Protein AF-A0A4Q1VCR1-F1 (afdb_monomer_lite)

pLDDT: mean 75.67, std 18.63, range [40.03, 96.25]

Secondary structure (DSSP, 8-state):
--------------------PPPP----HHHHHHHHHHHHHHHHHHHHHHHHHHHHHHHHHHHHHHHHHHHHHHHHHHHHHHHHHHHHHHTTS-SS----------------PPPHHHHHHHHHHHH-SB-HHHHHHHHHHTTSS-TTT--HHHHHHHHHHHHHTTSEEE-TTS-EEE-HHHHTT-

Sequence (186 aa):
MGLHVWTHSDMYTLAMTVTVRKPLDFRDIRTDIRARIRSLEDTSQRQQAEFVKAQEKAAAEHRQIMEGFKSAIDSYKRMLDLEEAMASHNMLDTRDKGGPAQTEVKIPVPVALPPLADFFVSKLAQNGPLTKEELREAAQAVGYFGEAGGGGRATHATLENIKRSKRVVLGDDGKFHASEMEKALL

Radius of gyration: 46.72 Å; chains: 1; bounding box: 87×60×162 Å

Foldseek 3Di:
DDDDDDDPPPDPPPPPDPDPDDPPPDDPCVVVVVVVVVVVVVVVVVVVVVVVVVVVVVVVVVVVVVVVVVVVVVVVVVVVVVVVVVVVVVVVPPPDDDDDDDPDDDDPDVPPPPPLLVVLLVCCLVVPWDALVVSQVVCVVVPVDDPPPDCSVVSVVSVVVCVVVQQWDQDPVRTIHGHPVVNVVD

Structure (mmCIF, N/CA/C/O backbone):
data_AF-A0A4Q1VCR1-F1
#
_entry.id   AF-A0A4Q1VCR1-F1
#
loop_
_atom_site.group_PDB
_atom_site.id
_atom_site.type_symbol
_atom_site.label_atom_id
_atom_site.label_alt_id
_atom_site.label_comp_id
_atom_site.label_asym_id
_atom_site.label_entity_id
_atom_site.label_seq_id
_atom_site.pdbx_PDB_ins_code
_atom_site.Cartn_x
_atom_site.Cartn_y
_atom_site.Cartn_z
_atom_site.occupancy
_atom_site.B_iso_or_equiv
_atom_site.auth_seq_id
_atom_site.auth_comp_id
_atom_site.auth_asym_id
_atom_site.auth_atom_id
_atom_site.pdbx_PDB_model_num
ATOM 1 N N . MET A 1 1 ? -60.729 2.398 119.020 1.00 42.59 1 MET A N 1
ATOM 2 C CA . MET A 1 1 ? -59.739 1.410 118.539 1.00 42.59 1 MET A CA 1
ATOM 3 C C . MET A 1 1 ? -60.198 0.911 117.184 1.00 42.59 1 MET A C 1
ATOM 5 O O . MET A 1 1 ? -61.359 0.548 117.076 1.00 42.59 1 MET A O 1
ATOM 9 N N . GLY A 1 2 ? -59.322 0.940 116.180 1.00 40.66 2 GLY A N 1
ATOM 10 C CA . GLY A 1 2 ? -59.614 0.452 114.830 1.00 40.66 2 GLY A CA 1
ATOM 11 C C . GLY A 1 2 ? -58.982 1.333 113.759 1.00 40.66 2 GLY A C 1
ATOM 12 O O . GLY A 1 2 ? -59.679 2.109 113.117 1.00 40.66 2 GLY A O 1
ATOM 13 N N . LEU A 1 3 ? -57.656 1.244 113.611 1.00 42.59 3 LEU A N 1
ATOM 14 C CA . LEU A 1 3 ? -56.966 1.692 112.403 1.00 42.59 3 LEU A CA 1
ATOM 15 C C . LEU A 1 3 ? -57.426 0.813 111.236 1.00 42.59 3 LEU A C 1
ATOM 17 O O . LEU A 1 3 ? -57.335 -0.404 111.347 1.00 42.59 3 LEU A O 1
ATOM 21 N N . HIS A 1 4 ? -57.768 1.410 110.097 1.00 44.62 4 HIS A N 1
ATOM 22 C CA . HIS A 1 4 ? -57.477 0.780 108.814 1.00 44.62 4 HIS A CA 1
ATOM 23 C C . HIS A 1 4 ? -56.825 1.800 107.889 1.00 44.62 4 HIS A C 1
ATOM 25 O O . HIS A 1 4 ? -57.396 2.814 107.495 1.00 44.62 4 HIS A O 1
ATOM 31 N N . VAL A 1 5 ? -55.550 1.517 107.658 1.00 48.66 5 VAL A N 1
ATOM 32 C CA . VAL A 1 5 ? -54.605 2.243 106.829 1.00 48.66 5 VAL A CA 1
ATOM 33 C C . VAL A 1 5 ? -54.963 2.001 105.368 1.00 48.66 5 VAL A C 1
ATOM 35 O O . VAL A 1 5 ? -55.182 0.864 104.954 1.00 48.66 5 VAL A O 1
ATOM 38 N N . TRP A 1 6 ? -55.010 3.080 104.595 1.00 43.88 6 TRP A N 1
ATOM 39 C CA . TRP A 1 6 ? -55.076 3.031 103.143 1.00 43.88 6 TRP A CA 1
ATOM 40 C C . TRP A 1 6 ? -53.735 2.537 102.596 1.00 43.88 6 TRP A C 1
ATOM 42 O O . TRP A 1 6 ? -52.718 3.204 102.765 1.00 43.88 6 TRP A O 1
ATOM 52 N N . THR A 1 7 ? -53.734 1.407 101.895 1.00 51.22 7 THR A N 1
ATOM 53 C CA . THR A 1 7 ? -52.669 1.058 100.950 1.00 51.22 7 THR A CA 1
ATOM 54 C C . THR A 1 7 ? -53.308 0.755 99.599 1.00 51.22 7 THR A C 1
ATOM 56 O O . THR A 1 7 ? -53.717 -0.363 99.300 1.00 51.22 7 THR A O 1
ATOM 59 N N . HIS A 1 8 ? -53.430 1.795 98.771 1.00 43.75 8 HIS A N 1
ATOM 60 C CA . HIS A 1 8 ? -53.626 1.624 97.335 1.00 43.75 8 HIS A CA 1
ATOM 61 C C . HIS A 1 8 ? -52.380 0.924 96.778 1.00 43.75 8 HIS A C 1
ATOM 63 O O . HIS A 1 8 ? -51.321 1.534 96.644 1.00 43.75 8 HIS A O 1
ATOM 69 N N . SER A 1 9 ? -52.494 -0.375 96.504 1.00 44.50 9 SER A N 1
ATOM 70 C CA . SER A 1 9 ? -51.562 -1.072 95.618 1.00 44.50 9 SER A CA 1
ATOM 71 C C . SER A 1 9 ? -51.899 -0.679 94.185 1.00 44.50 9 SER A C 1
ATOM 73 O O . SER A 1 9 ? -52.654 -1.374 93.510 1.00 44.50 9 SER A O 1
ATOM 75 N N . ASP A 1 10 ? -51.355 0.449 93.731 1.00 44.22 10 ASP A N 1
ATOM 76 C CA . ASP A 1 10 ? -51.294 0.751 92.304 1.00 44.22 10 ASP A CA 1
ATOM 77 C C . ASP A 1 10 ? -50.291 -0.209 91.658 1.00 44.22 10 ASP A C 1
ATOM 79 O O . ASP A 1 10 ? -49.071 -0.021 91.682 1.00 44.22 10 ASP A O 1
ATOM 83 N N . MET A 1 11 ? -50.821 -1.300 91.107 1.00 41.28 11 MET A N 1
ATOM 84 C CA . MET A 1 11 ? -50.086 -2.159 90.193 1.00 41.28 11 MET A CA 1
ATOM 85 C C . MET A 1 11 ? -49.819 -1.380 88.904 1.00 41.28 11 MET A C 1
ATOM 87 O O . MET A 1 11 ? -50.699 -1.221 88.057 1.00 41.28 11 MET A O 1
ATOM 91 N N . TYR A 1 12 ? -48.582 -0.916 88.735 1.00 45.41 12 TYR A N 1
ATOM 92 C CA . TYR A 1 12 ? -48.083 -0.410 87.461 1.00 45.41 12 TYR A CA 1
ATOM 93 C C . TYR A 1 12 ? -48.244 -1.487 86.381 1.00 45.41 12 TYR A C 1
ATOM 95 O O . TYR A 1 12 ? -47.476 -2.446 86.310 1.00 45.41 12 TYR A O 1
ATOM 103 N N . THR A 1 13 ? -49.243 -1.322 85.517 1.00 48.47 13 THR A N 1
ATOM 104 C CA . THR A 1 13 ? -49.368 -2.118 84.296 1.00 48.47 13 THR A CA 1
ATOM 105 C C . THR A 1 13 ? -48.449 -1.481 83.260 1.00 48.47 13 THR A C 1
ATOM 107 O O . THR A 1 13 ? -48.814 -0.515 82.592 1.00 48.47 13 THR A O 1
ATOM 110 N N . LEU A 1 14 ? -47.208 -1.964 83.180 1.00 47.09 14 LEU A N 1
ATOM 111 C CA . LEU A 1 14 ? -46.241 -1.511 82.185 1.00 47.09 14 LEU A CA 1
ATOM 112 C C . LEU A 1 14 ? -46.704 -2.015 80.807 1.00 47.09 14 LEU A C 1
ATOM 114 O O . LEU A 1 14 ? -46.461 -3.163 80.437 1.00 47.09 14 LEU A O 1
ATOM 118 N N . ALA A 1 15 ? -47.422 -1.178 80.057 1.00 50.47 15 ALA A N 1
ATOM 119 C CA . ALA A 1 15 ? -47.781 -1.464 78.673 1.00 50.47 15 ALA A CA 1
ATOM 120 C C . ALA A 1 15 ? -46.496 -1.522 77.833 1.00 50.47 15 ALA A C 1
ATOM 122 O O . ALA A 1 15 ? -45.926 -0.503 77.445 1.00 50.47 15 ALA A O 1
ATOM 123 N N . MET A 1 16 ? -46.009 -2.737 77.599 1.00 45.47 16 MET A N 1
ATOM 124 C CA . MET A 1 16 ? -44.815 -3.015 76.814 1.00 45.47 16 MET A CA 1
ATOM 125 C C . MET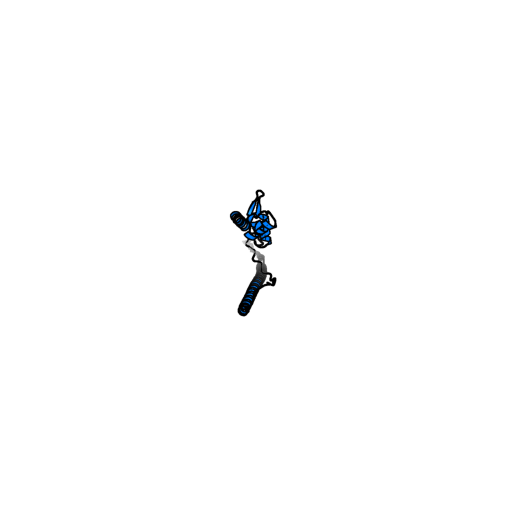 A 1 16 ? -45.148 -2.793 75.332 1.00 45.47 16 MET A C 1
ATOM 127 O O . MET A 1 16 ? -45.712 -3.656 74.661 1.00 45.47 16 MET A O 1
ATOM 131 N N . THR A 1 17 ? -44.864 -1.596 74.820 1.00 55.91 17 THR A N 1
ATOM 132 C CA . THR A 1 17 ? -45.061 -1.260 73.407 1.00 55.91 17 THR A CA 1
ATOM 133 C C . THR A 1 17 ? -43.975 -1.927 72.564 1.00 55.91 17 THR A C 1
ATOM 135 O O . THR A 1 17 ? -42.827 -1.491 72.503 1.00 55.91 17 THR A O 1
ATOM 138 N N . VAL A 1 18 ? -44.338 -3.022 71.893 1.00 53.72 18 VAL A N 1
ATOM 139 C CA . VAL A 1 18 ? -43.471 -3.677 70.908 1.00 53.72 18 VAL A CA 1
ATOM 140 C C . VAL A 1 18 ? -43.433 -2.806 69.657 1.00 53.72 18 VAL A C 1
ATOM 142 O O . VAL A 1 18 ? -44.362 -2.784 68.852 1.00 53.72 18 VAL A O 1
ATOM 145 N N . THR A 1 19 ? -42.348 -2.058 69.487 1.00 56.03 19 THR A N 1
ATOM 146 C CA . THR A 1 19 ? -42.066 -1.346 68.239 1.00 56.03 19 THR A CA 1
ATOM 147 C C . THR A 1 19 ? -41.585 -2.355 67.199 1.00 56.03 19 THR A C 1
ATOM 149 O O . THR A 1 19 ? -40.418 -2.742 67.168 1.00 56.03 19 THR A O 1
ATOM 152 N N . VAL A 1 20 ? -42.496 -2.793 66.328 1.00 59.84 20 VAL A N 1
ATOM 153 C CA . VAL A 1 20 ? -42.148 -3.580 65.140 1.00 59.84 20 VAL A CA 1
ATOM 154 C C . VAL A 1 20 ? -41.395 -2.660 64.178 1.00 59.84 20 VAL A C 1
ATOM 156 O O . VAL A 1 20 ? -41.983 -1.812 63.506 1.00 59.84 20 VAL A O 1
ATOM 159 N N . ARG A 1 21 ? -40.066 -2.785 64.141 1.00 58.06 21 ARG A N 1
ATOM 160 C CA . ARG A 1 21 ? -39.237 -2.090 63.151 1.00 58.06 21 ARG A CA 1
ATOM 161 C C . ARG A 1 21 ? -39.556 -2.668 61.772 1.00 58.06 21 ARG A C 1
ATOM 163 O O . ARG A 1 21 ? -39.460 -3.878 61.582 1.00 58.06 21 ARG A O 1
ATOM 170 N N . LYS A 1 22 ? -39.934 -1.810 60.816 1.00 61.12 22 LYS A N 1
ATOM 171 C CA . LYS A 1 22 ? -40.059 -2.205 59.404 1.00 61.12 22 LYS A CA 1
ATOM 172 C C . LYS A 1 22 ? -38.739 -2.854 58.956 1.00 61.12 22 LYS A C 1
ATOM 174 O O . LYS A 1 22 ? -37.684 -2.295 59.271 1.00 61.12 22 LYS A O 1
ATOM 179 N N . PRO A 1 23 ? -38.767 -3.998 58.250 1.00 62.59 23 PRO A N 1
ATOM 180 C CA . PRO A 1 23 ? -37.551 -4.554 57.676 1.00 62.59 23 PRO A CA 1
ATOM 181 C C . PRO A 1 23 ? -36.947 -3.530 56.708 1.00 62.59 23 PRO A C 1
ATOM 183 O O . PRO A 1 23 ? -37.676 -2.874 55.963 1.00 62.59 23 PRO A O 1
ATOM 186 N N . LEU A 1 24 ? -35.623 -3.356 56.761 1.00 59.78 24 LEU A N 1
ATOM 187 C CA . LEU A 1 24 ? -34.906 -2.546 55.781 1.00 59.78 24 LEU A CA 1
ATOM 188 C C . LEU A 1 24 ? -35.142 -3.146 54.393 1.00 59.78 24 LEU A C 1
ATOM 190 O O . LEU A 1 24 ? -34.806 -4.306 54.152 1.00 59.78 24 LEU A O 1
ATOM 194 N N . ASP A 1 25 ? -35.708 -2.343 53.499 1.00 63.28 25 ASP A N 1
ATOM 195 C CA . ASP A 1 25 ? -35.902 -2.690 52.097 1.00 63.28 25 ASP A CA 1
ATOM 196 C C . ASP A 1 25 ? -34.540 -2.590 51.391 1.00 63.28 25 ASP A C 1
ATOM 198 O O . ASP A 1 25 ? -34.155 -1.563 50.828 1.00 63.28 25 ASP A O 1
ATOM 202 N N . PHE A 1 26 ? -33.721 -3.632 51.542 1.00 63.88 26 PHE A N 1
ATOM 203 C CA . PHE A 1 26 ? -32.463 -3.738 50.820 1.00 63.88 26 PHE A CA 1
ATOM 204 C C . PHE A 1 26 ? -32.793 -3.965 49.346 1.00 63.88 26 PHE A C 1
ATOM 206 O O . PHE A 1 26 ? -33.254 -5.039 48.964 1.00 63.88 26 PHE A O 1
ATOM 213 N N . ARG A 1 27 ? -32.549 -2.944 48.519 1.00 72.00 27 ARG A N 1
ATOM 214 C CA . ARG A 1 27 ? -32.648 -3.015 47.055 1.00 72.00 27 ARG A CA 1
ATOM 215 C C . ARG A 1 27 ? -31.989 -4.315 46.573 1.00 72.00 27 ARG A C 1
ATOM 217 O O . ARG A 1 27 ? -30.820 -4.544 46.878 1.00 72.00 27 ARG A O 1
ATOM 224 N N . ASP A 1 28 ? -32.728 -5.173 45.865 1.00 78.06 28 ASP A N 1
ATOM 225 C CA . ASP A 1 28 ? -32.235 -6.498 45.464 1.00 78.06 28 ASP A CA 1
ATOM 226 C C . ASP A 1 28 ? -31.125 -6.386 44.404 1.00 78.06 28 ASP A C 1
ATOM 228 O O . ASP A 1 28 ? -31.359 -6.448 43.194 1.00 78.06 28 ASP A O 1
ATOM 232 N N . ILE A 1 29 ? -29.887 -6.230 44.875 1.00 86.31 29 ILE A N 1
ATOM 233 C CA . ILE A 1 29 ? -28.685 -6.102 44.045 1.00 86.31 29 ILE A CA 1
ATOM 234 C C . ILE A 1 29 ? -28.435 -7.335 43.173 1.00 86.31 29 ILE A C 1
ATOM 236 O O . ILE A 1 29 ? -27.691 -7.247 42.203 1.00 86.31 29 ILE A O 1
ATOM 240 N N . ARG A 1 30 ? -29.062 -8.487 43.461 1.00 87.38 30 ARG A N 1
ATOM 241 C CA . ARG A 1 30 ? -28.911 -9.687 42.623 1.00 87.38 30 ARG A CA 1
ATOM 242 C C . ARG A 1 30 ? -29.481 -9.459 41.230 1.00 87.38 30 ARG A C 1
ATOM 244 O O . ARG A 1 30 ? -28.952 -9.999 40.263 1.00 87.38 30 ARG A O 1
ATOM 251 N N . THR A 1 31 ? -30.542 -8.663 41.124 1.00 88.62 31 THR A N 1
ATOM 252 C CA . THR A 1 31 ? -31.142 -8.302 39.835 1.00 88.62 31 THR A CA 1
ATOM 253 C C . THR A 1 31 ? -30.200 -7.409 39.032 1.00 88.62 31 THR A C 1
ATOM 255 O O . THR A 1 31 ? -29.982 -7.666 37.850 1.00 88.62 31 THR A O 1
ATOM 258 N N . ASP A 1 32 ? -29.574 -6.431 39.689 1.00 88.56 32 ASP A N 1
ATOM 259 C CA . ASP A 1 32 ? -28.593 -5.534 39.070 1.00 88.56 32 ASP A CA 1
ATOM 260 C C . ASP A 1 32 ? -27.323 -6.286 38.633 1.00 88.56 32 ASP A C 1
ATOM 262 O O . ASP A 1 32 ? -26.885 -6.181 37.489 1.00 88.56 32 ASP A O 1
ATOM 266 N N . ILE A 1 33 ? -26.798 -7.165 39.491 1.00 92.75 33 ILE A N 1
ATOM 267 C CA . ILE A 1 33 ? -25.646 -8.022 39.176 1.00 92.75 33 ILE A CA 1
ATOM 268 C C . ILE A 1 33 ? -25.955 -8.937 37.984 1.00 92.75 33 ILE A C 1
ATOM 270 O O . ILE A 1 33 ? -25.143 -9.039 37.067 1.00 92.75 33 ILE A O 1
ATOM 274 N N . ARG A 1 34 ? -27.135 -9.570 37.939 1.00 94.62 34 ARG A N 1
ATOM 275 C CA . ARG A 1 34 ? -27.548 -10.401 36.792 1.00 94.62 34 ARG A CA 1
ATOM 276 C C . ARG A 1 34 ? -27.669 -9.589 35.505 1.00 94.62 34 ARG A C 1
ATOM 278 O O . ARG A 1 34 ? -27.258 -10.070 34.453 1.00 94.62 34 ARG A O 1
ATOM 285 N N . ALA A 1 35 ? -28.213 -8.374 35.574 1.00 91.31 35 ALA A N 1
ATOM 286 C CA . ALA A 1 35 ? -28.292 -7.483 34.421 1.00 91.31 35 ALA A CA 1
ATOM 287 C C . ALA A 1 35 ? -26.893 -7.084 33.927 1.00 91.31 35 ALA A C 1
ATOM 289 O O . ALA A 1 35 ? -26.635 -7.090 32.722 1.00 91.31 35 ALA A O 1
ATOM 290 N N . ARG A 1 36 ? -25.962 -6.815 34.851 1.00 94.38 36 ARG A N 1
ATOM 291 C CA . ARG A 1 36 ? -24.578 -6.485 34.509 1.00 94.38 36 ARG A CA 1
ATOM 292 C C . ARG A 1 36 ? -23.827 -7.666 33.901 1.00 94.38 36 ARG A C 1
ATOM 294 O O . ARG A 1 36 ? -23.115 -7.458 32.925 1.00 94.38 36 ARG A O 1
ATOM 301 N N . ILE A 1 37 ? -24.014 -8.878 34.428 1.00 95.00 37 ILE A N 1
ATOM 302 C CA . ILE A 1 37 ? -23.442 -10.110 33.860 1.00 95.00 37 ILE A CA 1
ATOM 303 C C . ILE A 1 37 ? -23.907 -10.279 32.413 1.00 95.00 37 ILE A C 1
ATOM 305 O O . ILE A 1 37 ? -23.063 -10.367 31.532 1.00 95.00 37 ILE A O 1
ATOM 309 N N . ARG A 1 38 ? -25.218 -10.191 32.149 1.00 95.25 38 ARG A N 1
ATOM 310 C CA . ARG A 1 38 ? -25.755 -10.280 30.779 1.00 95.25 38 ARG A CA 1
ATOM 311 C C . ARG A 1 38 ? -25.169 -9.220 29.852 1.00 95.25 38 ARG A C 1
ATOM 313 O O . ARG A 1 38 ? -24.745 -9.528 28.750 1.00 95.25 38 ARG A O 1
ATOM 320 N N . SER A 1 39 ? -25.079 -7.973 30.315 1.00 95.81 39 SER A N 1
ATOM 321 C CA . SER A 1 39 ? -24.475 -6.897 29.522 1.00 95.81 39 SER A CA 1
ATOM 322 C C . SER A 1 39 ? -23.000 -7.161 29.195 1.00 95.81 39 SER A C 1
ATOM 324 O O . SER A 1 39 ? -22.546 -6.787 28.112 1.00 95.81 39 SER A O 1
ATOM 326 N N . LEU A 1 40 ? -22.241 -7.761 30.115 1.00 95.75 40 LEU A N 1
ATOM 327 C CA . LEU A 1 40 ? -20.840 -8.116 29.889 1.00 95.75 40 LEU A CA 1
ATOM 328 C C . LEU A 1 40 ? -20.708 -9.326 28.961 1.00 95.75 40 LEU A C 1
ATOM 330 O O . LEU A 1 40 ? -19.861 -9.297 28.073 1.00 95.75 40 LEU A O 1
ATOM 334 N N . GLU A 1 41 ? -21.559 -10.339 29.118 1.00 96.25 41 GLU A N 1
ATOM 335 C CA . GLU A 1 41 ? -21.640 -11.495 28.219 1.00 96.25 41 GLU A CA 1
ATOM 336 C C . GLU A 1 41 ? -21.969 -11.055 26.787 1.00 96.25 41 GLU A C 1
ATOM 338 O O . GLU A 1 41 ? -21.247 -11.417 25.861 1.00 96.25 41 GLU A O 1
ATOM 343 N N . ASP A 1 42 ? -22.967 -10.187 26.607 1.00 96.00 42 ASP A N 1
ATOM 344 C CA . ASP A 1 42 ? -23.332 -9.629 25.300 1.00 96.00 42 ASP A CA 1
ATOM 345 C C . ASP A 1 42 ? -22.173 -8.839 24.680 1.00 96.00 42 ASP A C 1
ATOM 347 O O . ASP A 1 42 ? -21.903 -8.937 23.481 1.00 96.00 42 ASP A O 1
ATOM 351 N N . THR A 1 43 ? -21.462 -8.049 25.489 1.00 95.19 43 THR A N 1
ATOM 352 C CA . THR A 1 43 ? -20.310 -7.270 25.010 1.00 95.19 43 THR A CA 1
ATOM 353 C C . THR A 1 43 ? -19.157 -8.190 24.617 1.00 95.19 43 THR A C 1
ATOM 355 O O . THR A 1 43 ? -18.558 -8.001 23.560 1.00 95.19 43 THR A O 1
ATOM 358 N N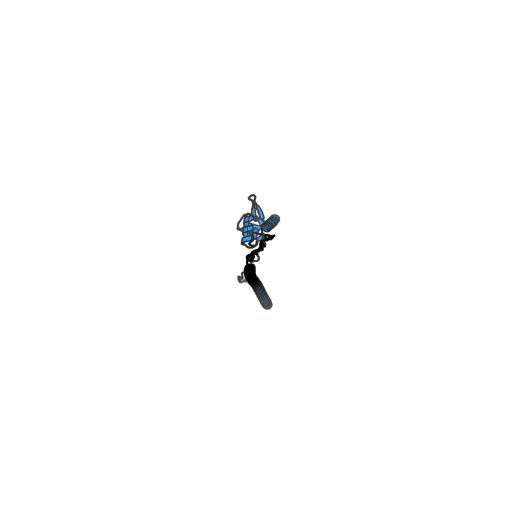 . SER A 1 44 ? -18.883 -9.216 25.423 1.00 94.81 44 SER A N 1
ATOM 359 C CA . SER A 1 44 ? -17.863 -10.224 25.138 1.00 94.81 44 SER A CA 1
ATOM 360 C C . SER A 1 44 ? -18.179 -10.981 23.850 1.00 94.81 44 SER A C 1
ATOM 362 O O . SER A 1 44 ? -17.305 -11.122 2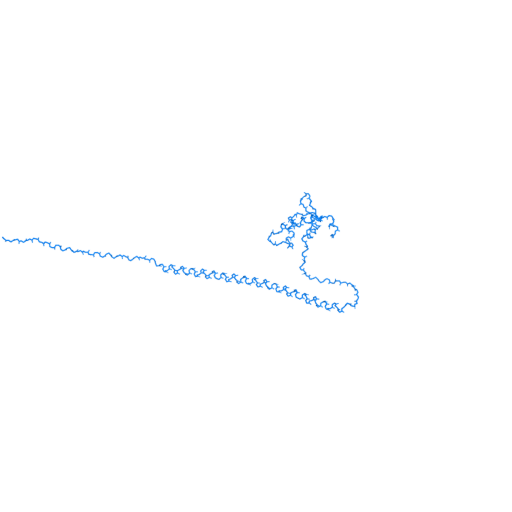2.998 1.00 94.81 44 SER A O 1
ATOM 364 N N . GLN A 1 45 ? -19.435 -11.385 23.646 1.00 95.50 45 GLN A N 1
ATOM 365 C CA . GLN A 1 45 ? -19.862 -12.054 22.417 1.00 95.50 45 GLN A CA 1
ATOM 366 C C . GLN A 1 45 ? -19.728 -11.153 21.188 1.00 95.50 45 GLN A C 1
ATOM 368 O O . GLN A 1 45 ? -19.250 -11.611 20.150 1.00 95.50 45 GLN A O 1
ATOM 373 N 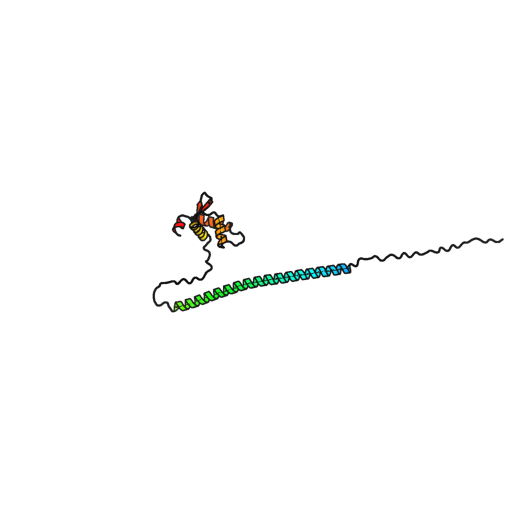N . ARG A 1 46 ? -20.096 -9.869 21.291 1.00 95.12 46 ARG A N 1
ATOM 374 C CA . ARG A 1 46 ? -19.915 -8.905 20.191 1.00 95.12 46 ARG A CA 1
ATOM 375 C C . ARG A 1 46 ? -18.446 -8.738 19.827 1.00 95.12 46 ARG A C 1
ATOM 377 O O . ARG A 1 46 ? -18.105 -8.852 18.655 1.00 95.12 46 ARG A O 1
ATOM 384 N N . GLN A 1 47 ? -17.583 -8.541 20.820 1.00 94.88 47 GLN A N 1
ATOM 385 C CA . GLN A 1 47 ? -16.143 -8.413 20.593 1.00 94.88 47 GLN A CA 1
ATOM 386 C C . GLN A 1 47 ? -15.544 -9.690 20.000 1.00 94.88 47 GLN A C 1
ATOM 388 O O . GLN A 1 47 ? -14.726 -9.618 19.086 1.00 94.88 47 GLN A O 1
ATOM 393 N N . GLN A 1 48 ? -15.988 -10.863 20.457 1.00 93.38 48 GLN A N 1
ATOM 394 C CA . GLN A 1 48 ? -15.547 -12.135 19.895 1.00 93.38 48 GLN A CA 1
ATOM 395 C C . GLN A 1 48 ? -15.984 -12.286 18.431 1.00 93.38 48 GLN A C 1
ATOM 397 O O . GLN A 1 48 ? -15.190 -12.711 17.595 1.00 93.38 48 GLN A O 1
ATOM 402 N N . ALA A 1 49 ? -17.219 -11.905 18.096 1.00 94.50 49 ALA A N 1
ATOM 403 C CA . ALA A 1 49 ? -17.710 -11.930 16.720 1.00 94.50 49 ALA A CA 1
ATOM 404 C C . ALA A 1 49 ? -16.943 -10.949 15.815 1.00 94.50 49 ALA A C 1
ATOM 406 O O . ALA A 1 49 ? -16.606 -11.286 14.680 1.00 94.50 49 ALA A O 1
ATOM 407 N N . GLU A 1 50 ? -16.620 -9.754 16.315 1.00 94.38 50 GLU A N 1
ATOM 408 C CA . GLU A 1 50 ? -15.785 -8.782 15.604 1.00 94.38 50 GLU A CA 1
ATOM 409 C C . GLU A 1 50 ? -14.365 -9.306 15.377 1.00 94.38 50 GLU A C 1
ATOM 411 O O . GLU A 1 50 ? -13.843 -9.186 14.267 1.00 94.38 50 GLU A O 1
ATOM 416 N N . PHE A 1 51 ? -13.765 -9.941 16.388 1.00 95.19 51 PHE A N 1
ATOM 417 C CA . PHE A 1 51 ? -12.443 -10.552 16.282 1.00 95.19 51 PHE A CA 1
ATOM 418 C C . PHE A 1 51 ? -12.414 -11.665 15.233 1.00 95.19 51 PHE A C 1
ATOM 420 O O . PHE A 1 51 ? -11.543 -11.661 14.365 1.00 95.19 51 PHE A O 1
ATOM 427 N N . VAL A 1 52 ? -13.388 -12.581 15.260 1.00 95.94 52 VAL A N 1
ATOM 428 C CA . VAL A 1 52 ? -13.494 -13.661 14.264 1.00 95.94 52 VAL A CA 1
ATOM 429 C C . VAL A 1 52 ? -13.656 -13.078 12.861 1.00 95.94 52 VAL A C 1
ATOM 431 O O . VAL A 1 52 ? -12.940 -13.468 11.943 1.00 95.94 52 VAL A O 1
ATOM 434 N N . LYS A 1 53 ? -14.516 -12.069 12.694 1.00 94.75 53 LYS A N 1
ATOM 435 C CA . LYS A 1 53 ? -14.705 -11.400 11.402 1.00 94.75 53 LYS A CA 1
ATOM 436 C C . LYS A 1 53 ? -13.429 -10.710 10.907 1.00 94.75 53 LYS A C 1
ATOM 438 O O . LYS A 1 53 ? -13.141 -10.734 9.711 1.00 94.75 53 LYS A O 1
ATOM 443 N N . ALA A 1 54 ? -12.665 -10.081 11.798 1.00 92.38 54 ALA A N 1
ATOM 444 C CA . ALA A 1 54 ? -11.379 -9.476 11.458 1.00 92.38 54 ALA A CA 1
ATOM 445 C C . ALA A 1 54 ? -10.335 -10.540 11.083 1.00 92.38 54 ALA A C 1
ATOM 447 O O . ALA A 1 54 ? -9.617 -10.374 10.099 1.00 92.38 54 ALA A O 1
ATOM 448 N N . GLN A 1 55 ? -10.299 -11.656 11.814 1.00 95.19 55 GLN A N 1
ATOM 449 C CA . GLN A 1 55 ? -9.424 -12.789 11.530 1.00 95.19 55 GLN A CA 1
ATOM 450 C C . GLN A 1 55 ? -9.729 -13.407 10.161 1.00 95.19 55 GLN A C 1
ATOM 452 O O . GLN A 1 55 ? -8.809 -13.668 9.390 1.00 95.19 55 GLN A O 1
ATOM 457 N N . GLU A 1 56 ? -11.004 -13.604 9.827 1.00 93.81 56 GLU A N 1
ATOM 458 C CA . GLU A 1 56 ? -11.420 -14.125 8.523 1.00 93.81 56 GLU A CA 1
ATOM 459 C C . GLU A 1 56 ? -11.019 -13.196 7.376 1.00 93.81 56 GLU A C 1
ATOM 461 O O . GLU A 1 56 ? -10.519 -13.674 6.355 1.00 93.81 56 GLU A O 1
ATOM 466 N N . LYS A 1 57 ? -11.184 -11.878 7.549 1.00 93.44 57 LYS A N 1
ATOM 467 C CA . LYS A 1 57 ? -10.743 -10.882 6.562 1.00 93.44 57 LYS A CA 1
ATOM 468 C C . LYS A 1 57 ? -9.233 -10.912 6.361 1.00 93.44 57 LYS A C 1
ATOM 470 O O . LYS A 1 57 ? -8.785 -11.063 5.229 1.00 93.44 57 LYS A O 1
ATOM 475 N N . ALA A 1 58 ? -8.460 -10.862 7.444 1.00 91.38 58 ALA A N 1
ATOM 476 C CA . ALA A 1 58 ? -7.003 -10.932 7.375 1.00 91.38 58 ALA A CA 1
ATOM 477 C C . ALA A 1 58 ? -6.529 -12.248 6.731 1.00 91.38 58 ALA A C 1
ATOM 479 O O . ALA A 1 58 ? -5.612 -12.258 5.911 1.00 91.38 58 ALA A O 1
ATOM 480 N N . ALA A 1 59 ? -7.187 -13.370 7.043 1.00 93.56 59 ALA A N 1
ATOM 481 C CA . ALA A 1 59 ? -6.899 -14.655 6.416 1.00 93.56 59 ALA A CA 1
ATOM 482 C C . ALA A 1 59 ? -7.253 -14.669 4.919 1.00 93.56 59 ALA A C 1
ATOM 484 O O . ALA A 1 59 ? -6.538 -15.289 4.131 1.00 93.56 59 ALA A O 1
ATOM 485 N N . ALA A 1 60 ? -8.338 -14.006 4.508 1.00 93.56 60 ALA A N 1
ATOM 486 C CA . ALA A 1 60 ? -8.722 -13.885 3.105 1.00 93.56 60 ALA A CA 1
ATOM 487 C C . ALA A 1 60 ? -7.724 -13.031 2.309 1.00 93.56 60 ALA A C 1
ATOM 489 O O . ALA A 1 60 ? -7.268 -13.474 1.256 1.00 93.56 60 ALA A O 1
ATOM 490 N N . GLU A 1 61 ? -7.323 -11.876 2.840 1.00 92.31 61 GLU A N 1
ATOM 491 C CA . GLU A 1 61 ? -6.301 -11.008 2.240 1.00 92.31 61 GLU A CA 1
ATOM 492 C C . GLU A 1 61 ? -4.966 -11.746 2.098 1.00 92.31 61 GLU A C 1
ATOM 494 O O . GLU A 1 61 ? -4.372 -11.782 1.020 1.00 92.31 61 GLU A O 1
ATOM 499 N N . HIS A 1 62 ? -4.528 -12.431 3.158 1.00 93.75 62 HIS A N 1
ATOM 500 C CA . HIS A 1 62 ? -3.314 -13.240 3.118 1.00 93.75 62 HIS A CA 1
ATOM 501 C C . HIS A 1 62 ? -3.394 -14.351 2.059 1.00 93.75 62 HIS A C 1
ATOM 503 O O . HIS A 1 62 ? -2.431 -14.576 1.324 1.00 93.75 62 HIS A O 1
ATOM 509 N N . ARG A 1 63 ? -4.537 -15.044 1.945 1.00 93.50 63 ARG A N 1
ATOM 510 C CA . ARG A 1 63 ? -4.747 -16.053 0.892 1.00 93.50 63 ARG A CA 1
ATOM 511 C C . ARG A 1 63 ? -4.643 -15.443 -0.502 1.00 93.50 63 ARG A C 1
ATOM 513 O O . ARG A 1 63 ? -3.959 -16.026 -1.334 1.00 93.50 63 ARG A O 1
ATOM 520 N N . GLN A 1 64 ? -5.253 -14.283 -0.733 1.00 93.62 64 GLN A N 1
ATOM 521 C CA . GLN A 1 64 ? -5.210 -13.599 -2.025 1.00 93.62 64 GLN A CA 1
ATOM 522 C C . GLN A 1 64 ? -3.779 -13.202 -2.414 1.00 93.62 64 GLN A C 1
ATOM 524 O O . GLN A 1 64 ? -3.357 -13.428 -3.546 1.00 93.62 64 GLN A O 1
ATOM 529 N N . ILE A 1 65 ? -3.002 -12.672 -1.466 1.00 92.50 65 ILE A N 1
ATOM 530 C CA . ILE A 1 65 ? -1.589 -12.330 -1.684 1.00 92.50 65 ILE A CA 1
ATOM 531 C C . ILE A 1 65 ? -0.778 -13.586 -2.028 1.00 92.50 65 ILE A C 1
ATOM 533 O O . ILE A 1 65 ? -0.020 -13.600 -2.998 1.00 92.50 65 ILE A O 1
ATOM 537 N N . MET A 1 66 ? -0.962 -14.665 -1.262 1.00 93.12 66 MET A N 1
ATOM 538 C CA . MET A 1 66 ? -0.267 -15.932 -1.499 1.00 93.12 66 MET A CA 1
ATOM 539 C C . MET A 1 66 ? -0.646 -16.569 -2.835 1.00 93.12 66 MET A C 1
ATOM 541 O O . MET A 1 66 ? 0.202 -17.173 -3.486 1.00 93.12 66 MET A O 1
ATOM 545 N N . GLU A 1 67 ? -1.898 -16.442 -3.261 1.00 94.38 67 GLU A N 1
ATOM 546 C CA . GLU A 1 67 ? -2.347 -16.885 -4.578 1.00 94.38 67 GLU A CA 1
ATOM 547 C C . GLU A 1 67 ? -1.704 -16.062 -5.700 1.00 94.38 67 GLU A C 1
ATOM 549 O O . GLU A 1 67 ? -1.201 -16.638 -6.664 1.00 94.38 67 GLU A O 1
ATOM 554 N N . GLY A 1 68 ? -1.602 -14.740 -5.528 1.00 93.69 68 GLY A N 1
ATOM 555 C CA . GLY A 1 68 ? -0.858 -13.866 -6.434 1.00 93.69 68 GLY A CA 1
ATOM 556 C C . GLY A 1 68 ? 0.596 -14.313 -6.600 1.00 93.69 68 GLY A C 1
ATOM 557 O O . GLY A 1 68 ? 1.044 -14.540 -7.727 1.00 93.69 68 GLY A O 1
ATOM 558 N N . PHE A 1 69 ? 1.304 -14.533 -5.486 1.00 94.81 69 PHE A N 1
ATOM 559 C CA . PHE A 1 69 ? 2.679 -15.041 -5.507 1.00 94.81 69 PHE A CA 1
ATOM 560 C C . PHE A 1 69 ? 2.794 -16.422 -6.152 1.00 94.81 69 PHE A C 1
ATOM 562 O O . PHE A 1 69 ? 3.710 -16.640 -6.941 1.00 94.81 69 PHE A O 1
ATOM 569 N N . LYS A 1 70 ? 1.868 -17.347 -5.872 1.00 95.31 70 LYS A N 1
ATOM 570 C CA . LYS A 1 70 ? 1.847 -18.662 -6.528 1.00 95.31 70 LYS A CA 1
ATOM 571 C C . LYS A 1 70 ? 1.675 -18.536 -8.038 1.00 95.31 70 LYS A C 1
ATOM 573 O O . LYS A 1 70 ? 2.440 -19.150 -8.772 1.00 95.31 70 LYS A O 1
ATOM 578 N N . SER A 1 71 ? 0.746 -17.699 -8.502 1.00 95.38 71 SER A N 1
ATOM 579 C CA . SER A 1 71 ? 0.536 -17.496 -9.940 1.00 95.38 71 SER A CA 1
ATOM 580 C C . SER A 1 71 ? 1.769 -16.897 -10.625 1.00 95.38 71 SER A C 1
ATOM 582 O O . SER A 1 71 ? 2.107 -17.300 -11.736 1.00 95.38 71 SER A O 1
ATOM 584 N N . ALA A 1 72 ? 2.476 -15.988 -9.943 1.00 92.75 72 ALA A N 1
ATOM 585 C CA . ALA A 1 72 ? 3.719 -15.410 -10.437 1.00 92.75 72 ALA A CA 1
ATOM 586 C C . ALA A 1 72 ? 4.831 -16.465 -10.502 1.00 92.75 72 ALA A C 1
ATOM 588 O O . ALA A 1 72 ? 5.529 -16.569 -11.502 1.00 92.75 72 ALA A O 1
ATOM 589 N N . ILE A 1 73 ? 4.975 -17.299 -9.470 1.00 95.81 73 ILE A N 1
ATOM 590 C CA . ILE A 1 73 ? 5.921 -18.423 -9.496 1.00 95.81 73 ILE A CA 1
ATOM 591 C C . ILE A 1 73 ? 5.609 -19.358 -10.669 1.00 95.81 73 ILE A C 1
ATOM 593 O O . ILE A 1 73 ? 6.520 -19.756 -11.391 1.00 95.81 73 ILE A O 1
ATOM 597 N N . ASP A 1 74 ? 4.339 -19.692 -10.883 1.00 95.81 74 ASP A N 1
ATOM 598 C CA . ASP A 1 74 ? 3.937 -20.584 -11.968 1.00 95.81 74 ASP A CA 1
ATOM 599 C C . ASP A 1 74 ? 4.156 -19.955 -13.350 1.00 95.81 74 ASP A C 1
ATOM 601 O O . ASP A 1 74 ? 4.528 -20.663 -14.286 1.00 95.81 74 ASP A O 1
ATOM 605 N N . SER A 1 75 ? 3.986 -18.638 -13.502 1.00 93.94 75 SER A N 1
ATOM 606 C CA . SER A 1 75 ? 4.311 -17.957 -14.759 1.00 93.94 75 SER A CA 1
ATOM 607 C C . SER A 1 75 ? 5.816 -17.958 -15.033 1.00 93.94 75 SER A C 1
ATOM 609 O O . SER A 1 75 ? 6.217 -18.278 -16.151 1.00 93.94 75 SER A O 1
ATOM 611 N N . TYR A 1 76 ? 6.651 -17.694 -14.022 1.00 94.94 76 TYR A N 1
ATOM 612 C CA . TYR A 1 76 ? 8.109 -17.777 -14.156 1.00 94.94 76 TYR A CA 1
ATOM 613 C C . TYR A 1 76 ? 8.577 -19.193 -14.489 1.00 94.94 76 TYR A C 1
ATOM 615 O O . TYR A 1 76 ? 9.425 -19.352 -15.361 1.00 94.94 76 TYR A O 1
ATOM 623 N N . LYS A 1 77 ? 7.991 -20.224 -13.867 1.00 93.56 77 LYS A N 1
ATOM 624 C CA . LYS A 1 77 ? 8.281 -21.623 -14.213 1.00 93.56 77 LYS A CA 1
ATOM 625 C C . LYS A 1 77 ? 7.966 -21.924 -15.674 1.00 93.56 77 LYS A C 1
ATOM 627 O O . LYS A 1 77 ? 8.821 -22.447 -16.368 1.00 93.56 77 LYS A O 1
ATOM 632 N N . ARG A 1 78 ? 6.794 -21.512 -16.169 1.00 93.12 78 ARG A N 1
ATOM 633 C CA . ARG A 1 78 ? 6.433 -21.700 -17.585 1.00 93.12 78 ARG A CA 1
ATOM 634 C C . ARG A 1 78 ? 7.382 -20.974 -18.534 1.00 93.12 78 ARG A C 1
ATOM 636 O O . ARG A 1 78 ? 7.682 -21.504 -19.595 1.00 93.12 78 ARG A O 1
ATOM 643 N N . MET A 1 79 ? 7.829 -19.766 -18.187 1.00 90.50 79 MET A N 1
ATOM 644 C CA . MET A 1 79 ? 8.817 -19.051 -19.002 1.00 90.50 79 MET A CA 1
ATOM 645 C C . MET A 1 79 ? 10.151 -19.796 -19.033 1.00 90.50 79 MET A C 1
ATOM 647 O O . MET A 1 79 ? 10.729 -19.932 -20.104 1.00 90.50 79 MET A O 1
ATOM 651 N N . LEU A 1 80 ? 10.588 -20.338 -17.896 1.00 93.12 80 LEU A N 1
ATOM 652 C CA . LEU A 1 80 ? 11.800 -21.147 -17.818 1.00 93.12 80 LEU A CA 1
ATOM 653 C C . LEU A 1 80 ? 11.672 -22.445 -18.633 1.00 93.12 80 LEU A C 1
ATOM 655 O O . LEU A 1 80 ? 12.571 -22.756 -19.407 1.00 93.12 80 LEU A O 1
ATOM 659 N N . ASP A 1 81 ? 10.531 -23.136 -18.551 1.00 92.81 81 ASP A N 1
ATOM 660 C CA . ASP A 1 81 ? 10.249 -24.331 -19.360 1.00 92.81 81 ASP A CA 1
ATOM 661 C C . ASP A 1 81 ? 10.273 -24.010 -20.869 1.00 92.81 81 ASP A C 1
ATOM 663 O O . ASP A 1 81 ? 10.778 -24.790 -21.677 1.00 92.81 81 ASP A O 1
ATOM 667 N N . LEU A 1 82 ? 9.740 -22.846 -21.268 1.00 88.25 82 LEU A N 1
ATOM 668 C CA . LEU A 1 82 ? 9.772 -22.378 -22.657 1.00 88.25 82 LEU A CA 1
ATOM 669 C C . LEU A 1 82 ? 11.189 -22.026 -23.113 1.00 88.25 82 LEU A C 1
ATOM 671 O O . LEU A 1 82 ? 11.557 -22.361 -24.236 1.00 88.25 82 LEU A O 1
ATOM 675 N N . GLU A 1 83 ? 11.988 -21.366 -22.276 1.00 84.81 83 GLU A N 1
ATOM 676 C CA . GLU A 1 83 ? 13.392 -21.084 -22.580 1.00 84.81 83 GLU A CA 1
ATOM 677 C C . GLU A 1 83 ? 14.207 -22.371 -22.716 1.00 84.81 83 GLU A C 1
ATOM 679 O O . GLU A 1 83 ? 14.982 -22.497 -23.660 1.00 84.81 83 GLU A O 1
ATOM 684 N N . GLU A 1 84 ? 13.998 -23.356 -21.842 1.00 84.88 84 GLU A N 1
ATOM 685 C CA . GLU A 1 84 ? 14.662 -24.660 -21.919 1.00 84.88 84 GLU A CA 1
ATOM 686 C C . GLU A 1 84 ? 14.239 -25.441 -23.179 1.00 84.88 84 GLU A C 1
ATOM 688 O O . GLU A 1 84 ? 15.076 -26.011 -23.891 1.00 84.88 84 GLU A O 1
ATOM 693 N N . ALA A 1 85 ? 12.952 -25.395 -23.535 1.00 81.19 85 ALA A N 1
ATOM 694 C CA . ALA A 1 85 ? 12.446 -25.955 -24.786 1.00 81.19 85 ALA A CA 1
ATOM 695 C C . ALA A 1 85 ? 13.021 -25.238 -26.024 1.00 81.19 85 ALA A C 1
ATOM 697 O O . ALA A 1 85 ? 13.404 -25.885 -26.996 1.00 81.19 85 ALA A O 1
ATOM 698 N N . MET A 1 86 ? 13.143 -23.908 -25.999 1.00 75.44 86 MET A N 1
ATOM 699 C CA . MET A 1 86 ? 13.745 -23.142 -27.096 1.00 75.44 86 MET A CA 1
ATOM 700 C C . MET A 1 86 ? 15.257 -23.347 -27.189 1.00 75.44 86 MET A C 1
ATOM 702 O O . MET A 1 86 ? 15.789 -23.412 -28.292 1.00 75.44 86 MET A O 1
ATOM 706 N N . ALA A 1 87 ? 15.960 -23.477 -26.066 1.00 77.00 87 ALA A N 1
ATOM 707 C CA . ALA A 1 87 ? 17.393 -23.745 -26.037 1.00 77.00 87 ALA A CA 1
ATOM 708 C C . ALA A 1 87 ? 17.711 -25.141 -26.589 1.00 77.00 87 ALA A C 1
ATOM 710 O O . ALA A 1 87 ? 18.652 -25.299 -27.369 1.00 77.00 87 ALA A O 1
ATOM 711 N N . SER A 1 88 ? 16.898 -26.142 -26.242 1.00 69.38 88 SER A N 1
ATOM 712 C CA . SER A 1 88 ? 17.015 -27.489 -26.811 1.00 69.38 88 SER A CA 1
ATOM 713 C C . SER A 1 88 ? 16.624 -27.538 -28.294 1.00 69.38 88 SER A C 1
ATOM 715 O O . SER A 1 88 ? 17.261 -28.264 -29.056 1.00 69.38 88 SER A O 1
ATOM 717 N N . HIS A 1 89 ? 15.660 -26.724 -28.736 1.00 60.72 89 HIS A N 1
ATOM 718 C CA . HIS A 1 89 ? 15.295 -26.602 -30.152 1.00 60.72 89 HIS A CA 1
ATOM 719 C C . HIS A 1 89 ? 16.369 -25.865 -30.984 1.00 60.72 89 HIS A C 1
ATOM 721 O O . HIS A 1 89 ? 16.785 -26.362 -32.027 1.00 60.72 89 HIS A O 1
ATOM 727 N N . ASN A 1 90 ? 16.918 -24.748 -30.488 1.00 53.50 90 ASN A N 1
ATOM 728 C CA . ASN A 1 90 ? 17.971 -23.970 -31.165 1.00 53.50 90 ASN A CA 1
ATOM 729 C C . ASN A 1 90 ? 19.319 -24.706 -31.277 1.00 53.50 90 ASN A C 1
ATOM 731 O O . ASN A 1 90 ? 20.117 -24.385 -32.160 1.00 53.50 90 ASN A O 1
ATOM 735 N N . MET A 1 91 ? 19.586 -25.693 -30.414 1.00 51.91 91 MET A N 1
ATOM 736 C CA . MET A 1 91 ? 20.770 -26.561 -30.514 1.00 51.91 91 MET A CA 1
ATOM 737 C C . MET A 1 91 ? 20.699 -27.548 -31.694 1.00 51.91 91 MET A C 1
ATOM 739 O O . MET A 1 91 ? 21.735 -28.091 -32.079 1.00 51.91 91 MET A O 1
ATOM 743 N N . LEU A 1 92 ? 19.520 -27.778 -32.291 1.00 49.78 92 LEU A N 1
ATOM 744 C CA . LEU A 1 92 ? 19.369 -28.648 -33.464 1.00 49.78 92 LEU A CA 1
ATOM 745 C C . LEU A 1 92 ? 19.473 -27.888 -34.803 1.00 49.78 92 LEU A C 1
ATOM 747 O O . LEU A 1 92 ? 19.867 -28.489 -35.799 1.00 49.78 92 LEU A O 1
ATOM 751 N N . ASP A 1 93 ? 19.199 -26.578 -34.816 1.00 48.28 93 ASP A N 1
ATOM 752 C CA . ASP A 1 93 ? 19.123 -25.758 -36.041 1.00 48.28 93 ASP A CA 1
ATOM 753 C C . ASP A 1 93 ? 20.365 -24.885 -36.323 1.00 48.28 93 ASP A C 1
ATOM 755 O O . ASP A 1 93 ? 20.396 -24.115 -37.282 1.00 48.28 93 ASP A O 1
ATOM 759 N N . THR A 1 94 ? 21.465 -25.020 -35.568 1.00 44.25 94 THR A N 1
ATOM 760 C CA . THR A 1 94 ? 22.697 -24.229 -35.809 1.00 44.25 94 THR A CA 1
ATOM 761 C C . THR A 1 94 ? 23.618 -24.793 -36.904 1.00 44.25 94 THR A C 1
ATOM 763 O O . THR A 1 94 ? 24.846 -24.750 -36.816 1.00 44.25 94 THR A O 1
ATOM 766 N N . ARG A 1 95 ? 23.029 -25.291 -37.992 1.00 45.38 95 ARG A N 1
ATOM 767 C CA . ARG A 1 95 ? 23.699 -25.510 -39.280 1.00 45.38 95 ARG A CA 1
ATOM 768 C C . ARG A 1 95 ? 22.692 -25.255 -40.398 1.00 45.38 95 ARG A C 1
ATOM 770 O O . ARG A 1 95 ? 22.206 -26.213 -40.973 1.00 45.38 95 ARG A O 1
ATOM 777 N N . ASP A 1 96 ? 22.361 -23.996 -40.675 1.00 46.66 96 ASP A N 1
ATOM 778 C CA . ASP A 1 96 ? 22.443 -23.381 -42.013 1.00 46.66 96 ASP A CA 1
ATOM 779 C C . ASP A 1 96 ? 21.736 -22.002 -42.023 1.00 46.66 96 ASP A C 1
ATOM 781 O O . ASP A 1 96 ? 20.546 -21.885 -41.759 1.00 46.66 96 ASP A O 1
ATOM 785 N N . LYS A 1 97 ? 22.496 -20.984 -42.446 1.00 44.44 97 LYS A N 1
ATOM 786 C CA . LYS A 1 97 ? 22.079 -19.706 -43.073 1.00 44.44 97 LYS A CA 1
ATOM 787 C C . LYS A 1 97 ? 21.641 -18.528 -42.199 1.00 44.44 97 LYS A C 1
ATOM 789 O O . LYS A 1 97 ? 21.031 -18.642 -41.148 1.00 44.44 97 LYS A O 1
ATOM 794 N N . GLY A 1 98 ? 22.068 -17.358 -42.682 1.00 40.03 98 GLY A N 1
ATOM 795 C CA . GLY A 1 98 ? 21.963 -16.067 -42.022 1.00 40.03 98 GLY A CA 1
ATOM 796 C C . GLY A 1 98 ? 20.549 -15.491 -42.003 1.00 40.03 98 GLY A C 1
ATOM 797 O O . GLY A 1 98 ? 19.636 -16.030 -42.621 1.00 40.03 98 GLY A O 1
ATOM 798 N N . GLY A 1 99 ? 20.403 -14.383 -41.267 1.00 40.09 99 GLY A N 1
ATOM 799 C CA . GLY A 1 99 ? 19.129 -13.679 -41.057 1.00 40.09 99 GLY A CA 1
ATOM 800 C C . GLY A 1 99 ? 18.456 -13.179 -42.347 1.00 40.09 99 GLY A C 1
ATOM 801 O O . GLY A 1 99 ? 19.025 -13.354 -43.426 1.00 40.09 99 GLY A O 1
ATOM 802 N N . PRO A 1 100 ? 17.281 -12.512 -42.282 1.00 57.44 100 PRO A N 1
ATOM 803 C CA . PRO A 1 100 ? 16.795 -11.626 -41.212 1.00 57.44 100 PRO A CA 1
ATOM 804 C C . PRO A 1 100 ? 15.315 -11.881 -40.808 1.00 57.44 100 PRO A C 1
ATOM 806 O O . PRO A 1 100 ? 14.719 -12.866 -41.223 1.00 57.44 100 PRO A O 1
ATOM 809 N N . ALA A 1 101 ? 14.735 -10.932 -40.056 1.00 41.59 101 ALA A N 1
ATOM 810 C CA . ALA A 1 101 ? 13.331 -10.785 -39.626 1.00 41.59 101 ALA A CA 1
ATOM 811 C C . ALA A 1 101 ? 13.012 -11.292 -38.206 1.00 41.59 101 ALA A C 1
ATOM 813 O O . ALA A 1 101 ? 12.529 -12.398 -37.987 1.00 41.59 101 ALA A O 1
ATOM 814 N N . GLN A 1 102 ? 13.239 -10.408 -37.229 1.00 44.69 102 GLN A N 1
ATOM 815 C CA . GLN A 1 102 ? 12.579 -10.482 -35.930 1.00 44.69 102 GLN A CA 1
ATOM 816 C C . GLN A 1 102 ? 11.103 -10.130 -36.129 1.00 44.69 102 GLN A C 1
ATOM 818 O O . GLN A 1 102 ? 10.748 -8.973 -36.347 1.00 44.69 102 GLN A O 1
ATOM 823 N N . THR A 1 103 ? 10.241 -11.136 -36.079 1.00 44.75 103 THR A N 1
ATOM 824 C CA . THR A 1 103 ? 8.802 -10.928 -35.938 1.00 44.75 103 THR A CA 1
ATOM 825 C C . THR A 1 103 ? 8.544 -10.597 -34.469 1.00 44.75 103 THR A C 1
ATOM 827 O O . THR A 1 103 ? 8.553 -11.484 -33.618 1.00 44.75 103 THR A O 1
ATOM 830 N N . GLU A 1 104 ? 8.384 -9.308 -34.159 1.00 40.34 104 GLU A N 1
ATOM 831 C CA . GLU A 1 104 ? 8.014 -8.824 -32.826 1.00 40.34 104 GLU A CA 1
ATOM 832 C C . GLU A 1 104 ? 6.671 -9.427 -32.392 1.00 40.34 104 GLU A C 1
ATOM 834 O O . GLU A 1 104 ? 5.597 -9.008 -32.829 1.00 40.34 104 GLU A O 1
ATOM 839 N N . VAL A 1 105 ? 6.718 -10.398 -31.482 1.00 46.25 105 VAL A N 1
ATOM 840 C CA . VAL A 1 105 ? 5.552 -10.792 -30.692 1.00 46.25 105 VAL A CA 1
ATOM 841 C C . VAL A 1 105 ? 5.506 -9.870 -29.475 1.00 46.25 105 VAL A C 1
ATOM 843 O O . VAL A 1 105 ? 6.294 -10.004 -28.541 1.00 46.25 105 VAL A O 1
ATOM 846 N N . LYS A 1 106 ? 4.586 -8.899 -29.499 1.00 40.34 106 LYS A N 1
ATOM 847 C CA . LYS A 1 106 ? 4.283 -7.993 -28.379 1.00 40.34 106 LYS A CA 1
ATOM 848 C C . LYS A 1 106 ? 3.721 -8.789 -27.193 1.00 40.34 106 LYS A C 1
ATOM 850 O O . LYS A 1 106 ? 2.515 -8.992 -27.083 1.00 40.34 106 LYS A O 1
ATOM 855 N N . ILE A 1 107 ? 4.597 -9.212 -26.291 1.00 46.72 107 ILE A N 1
ATOM 856 C CA . ILE A 1 107 ? 4.245 -9.624 -24.929 1.00 46.72 107 ILE A CA 1
ATOM 857 C C . ILE A 1 107 ? 4.449 -8.385 -24.039 1.00 46.72 107 ILE A C 1
ATOM 859 O O . ILE A 1 107 ? 5.530 -7.794 -24.098 1.00 46.72 107 ILE A O 1
ATOM 863 N N . PRO A 1 108 ? 3.464 -7.934 -23.236 1.00 44.69 108 PRO A N 1
ATOM 864 C CA . PRO A 1 108 ? 3.667 -6.827 -22.309 1.00 44.69 108 PRO A CA 1
ATOM 865 C C . PRO A 1 108 ? 4.525 -7.314 -21.135 1.00 44.69 108 PRO A C 1
ATOM 867 O O . PRO A 1 108 ? 4.026 -7.757 -20.105 1.00 44.69 108 PRO A O 1
ATOM 870 N N . VAL A 1 109 ? 5.842 -7.256 -21.314 1.00 44.12 109 VAL A N 1
ATOM 871 C CA . VAL A 1 109 ? 6.818 -7.287 -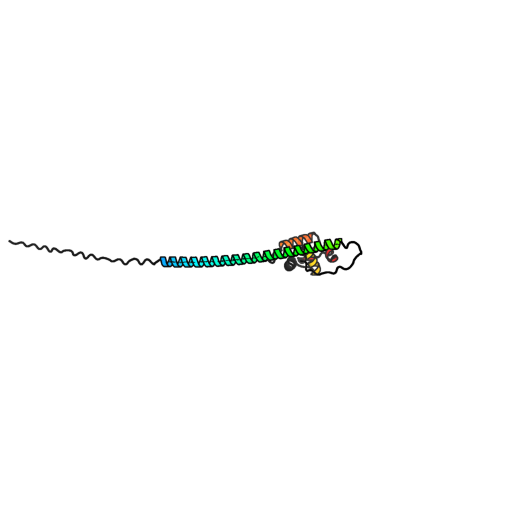20.222 1.00 44.12 109 VAL A CA 1
ATOM 872 C C . VAL A 1 109 ? 6.485 -6.109 -19.295 1.00 44.12 109 VAL A C 1
ATOM 874 O O . VAL A 1 109 ? 6.206 -5.022 -19.815 1.00 44.12 109 VAL A O 1
ATOM 877 N N . PRO A 1 110 ? 6.493 -6.249 -17.953 1.00 47.12 110 PRO A N 1
ATOM 878 C CA . PRO A 1 110 ? 6.554 -5.076 -17.094 1.00 47.12 110 PRO A CA 1
ATOM 879 C C . PRO A 1 110 ? 7.863 -4.381 -17.448 1.00 47.12 110 PRO A C 1
ATOM 881 O O . PRO A 1 110 ? 8.939 -4.852 -17.090 1.00 47.12 110 PRO A O 1
ATOM 884 N N . VAL A 1 111 ? 7.754 -3.332 -18.265 1.00 53.03 111 VAL A N 1
ATOM 885 C CA . VAL A 1 111 ? 8.874 -2.529 -18.739 1.00 53.03 111 VAL A CA 1
ATOM 886 C C . VAL A 1 111 ? 9.664 -2.174 -17.495 1.00 53.03 111 VAL A C 1
ATOM 888 O O . VAL A 1 111 ? 9.152 -1.456 -16.636 1.00 53.03 111 VAL A O 1
ATOM 891 N N . ALA A 1 112 ? 10.855 -2.762 -17.349 1.00 59.28 112 ALA A N 1
ATOM 892 C CA . ALA A 1 112 ? 11.755 -2.405 -16.273 1.00 59.28 112 ALA A CA 1
ATOM 893 C C . ALA A 1 112 ? 11.904 -0.891 -16.369 1.00 59.28 112 ALA A C 1
ATOM 895 O O . ALA A 1 112 ? 12.401 -0.384 -17.378 1.00 59.28 112 ALA A O 1
ATOM 896 N N . LEU A 1 113 ? 11.342 -0.183 -15.387 1.00 68.19 113 LEU A N 1
ATOM 897 C CA . LEU A 1 113 ? 11.344 1.267 -15.395 1.00 68.19 113 LEU A CA 1
ATOM 898 C C . LEU A 1 113 ? 12.802 1.691 -15.573 1.00 68.19 113 LEU A C 1
ATOM 900 O O . LEU A 1 113 ? 13.651 1.217 -14.805 1.00 68.19 113 LEU A O 1
ATOM 904 N N . PRO A 1 114 ? 13.123 2.519 -16.585 1.00 77.12 114 PRO A N 1
ATOM 905 C CA . PRO A 1 114 ? 14.491 2.970 -16.767 1.00 77.12 114 PRO A CA 1
ATOM 906 C C . PRO A 1 114 ? 14.974 3.607 -15.458 1.00 77.12 114 PRO A C 1
ATOM 908 O O . PRO A 1 114 ? 14.154 4.094 -14.675 1.00 77.12 114 PRO A O 1
ATOM 911 N N . PRO A 1 115 ? 16.276 3.610 -15.155 1.00 85.12 115 PRO A N 1
ATOM 912 C CA . PRO A 1 115 ? 16.777 4.272 -13.957 1.00 85.12 115 PRO A CA 1
ATOM 913 C C . PRO A 1 115 ? 16.190 5.687 -13.823 1.00 85.12 115 PRO A C 1
ATOM 915 O O . PRO A 1 115 ? 16.075 6.410 -14.811 1.00 85.12 115 PRO A O 1
ATOM 918 N N . LEU A 1 116 ? 15.813 6.102 -12.607 1.00 84.69 116 LEU A N 1
ATOM 919 C CA . LEU A 1 116 ? 15.140 7.393 -12.368 1.00 84.69 116 LEU A CA 1
ATOM 920 C C . LEU A 1 116 ? 15.910 8.586 -12.973 1.00 84.69 116 LEU A C 1
ATOM 922 O O . LEU A 1 116 ? 15.313 9.567 -13.406 1.00 84.69 116 LEU A O 1
ATOM 926 N N . ALA A 1 117 ? 17.240 8.480 -13.025 1.00 84.38 117 ALA A N 1
ATOM 927 C CA . ALA A 1 117 ? 18.114 9.427 -13.705 1.00 84.38 117 ALA A CA 1
ATOM 928 C C . ALA A 1 117 ? 17.804 9.539 -15.208 1.00 84.38 117 ALA A C 1
ATOM 930 O O . ALA A 1 117 ? 17.590 10.642 -15.699 1.00 84.38 117 ALA A O 1
ATOM 931 N N . ASP A 1 118 ? 17.729 8.414 -15.918 1.00 86.00 118 ASP A N 1
ATOM 932 C CA . ASP A 1 118 ? 17.470 8.368 -17.362 1.00 86.00 118 ASP A CA 1
ATOM 933 C C . ASP A 1 118 ? 16.035 8.793 -17.687 1.00 86.00 118 ASP A C 1
ATOM 935 O O . ASP A 1 118 ? 15.780 9.480 -18.678 1.00 86.00 118 ASP A O 1
ATOM 939 N N . PHE A 1 119 ? 15.094 8.468 -16.800 1.00 88.69 119 PHE A N 1
ATOM 940 C CA . PHE A 1 119 ? 13.731 8.979 -16.883 1.00 88.69 119 PHE A CA 1
ATOM 941 C C . PHE A 1 119 ? 13.684 10.508 -16.785 1.00 88.69 119 PHE A C 1
ATOM 943 O O . PHE A 1 119 ? 13.047 11.151 -17.611 1.00 88.69 119 PHE A O 1
ATOM 950 N N . PHE A 1 120 ? 14.382 11.122 -15.825 1.00 88.88 120 PHE A N 1
ATOM 951 C CA . PHE A 1 120 ? 14.398 12.582 -15.721 1.00 88.88 120 PHE A CA 1
ATOM 952 C C . PHE A 1 120 ? 15.047 13.251 -16.925 1.00 88.88 120 PHE A C 1
ATOM 954 O O . PHE A 1 120 ? 14.508 14.245 -17.408 1.00 88.88 120 PHE A O 1
ATOM 961 N N . VAL A 1 121 ? 16.156 12.720 -17.444 1.00 86.06 121 VAL A N 1
ATOM 962 C CA . VAL A 1 121 ? 16.797 13.350 -18.604 1.00 86.06 121 VAL A CA 1
ATOM 963 C C . VAL A 1 121 ? 15.942 13.210 -19.863 1.00 86.06 121 VAL A C 1
ATOM 965 O O . VAL A 1 121 ? 15.717 14.207 -20.547 1.00 86.06 121 VAL A O 1
ATOM 968 N N . SER A 1 122 ? 15.369 12.030 -20.120 1.00 84.75 122 SER A N 1
ATOM 969 C CA . SER A 1 122 ? 14.434 11.845 -21.241 1.00 84.75 122 SER A CA 1
ATOM 970 C C . SER A 1 122 ? 13.192 12.726 -21.106 1.00 84.75 122 SER A C 1
ATOM 972 O O . SER A 1 122 ? 12.752 13.325 -22.087 1.00 84.75 122 SER A O 1
ATOM 974 N N . LYS A 1 123 ? 12.657 12.893 -19.890 1.00 86.56 123 LYS A N 1
ATOM 975 C CA . LYS A 1 123 ? 11.499 13.762 -19.655 1.00 86.56 123 LYS A CA 1
ATOM 976 C C . LYS A 1 123 ? 11.816 15.236 -19.894 1.00 86.56 123 LYS A C 1
ATOM 978 O O . LYS A 1 123 ? 10.999 15.932 -20.489 1.00 86.56 123 LYS A O 1
ATOM 983 N N . LEU A 1 124 ? 13.001 15.693 -19.492 1.00 86.69 124 LEU A N 1
ATOM 984 C CA . LEU A 1 124 ? 13.485 17.052 -19.753 1.00 86.69 124 LEU A CA 1
ATOM 985 C C . LEU A 1 124 ? 13.817 17.297 -21.231 1.00 86.69 124 LEU A C 1
ATOM 987 O O . LEU A 1 124 ? 13.657 18.414 -21.717 1.00 86.69 124 LEU A O 1
ATOM 991 N N . ALA A 1 125 ? 14.260 16.268 -21.955 1.00 83.38 125 ALA A N 1
ATOM 992 C CA . ALA A 1 125 ? 14.483 16.351 -23.395 1.00 83.38 125 ALA A CA 1
ATOM 993 C C . ALA A 1 125 ? 13.160 16.437 -24.179 1.00 83.38 125 ALA A C 1
ATOM 995 O O . ALA A 1 125 ? 13.061 17.210 -25.126 1.00 83.38 125 ALA A O 1
ATOM 996 N N . GLN A 1 126 ? 12.133 15.689 -23.759 1.00 82.56 126 GLN A N 1
ATOM 997 C CA . GLN A 1 126 ? 10.829 15.632 -24.435 1.00 82.56 126 GLN A CA 1
ATOM 998 C C . GLN A 1 126 ? 9.918 16.823 -24.113 1.00 82.56 126 GLN A C 1
ATOM 1000 O O . GLN A 1 126 ? 9.279 17.371 -25.007 1.00 82.56 126 GLN A O 1
ATOM 1005 N N . ASN A 1 127 ? 9.834 17.216 -22.840 1.00 81.88 127 ASN A N 1
ATOM 1006 C CA . ASN A 1 127 ? 8.875 18.222 -22.374 1.00 81.88 127 ASN A CA 1
ATOM 1007 C C . ASN A 1 127 ? 9.501 19.614 -22.198 1.00 81.88 127 ASN A C 1
ATOM 1009 O O . ASN A 1 127 ? 8.787 20.575 -21.909 1.00 81.88 127 ASN A O 1
ATOM 1013 N N . GLY A 1 128 ? 10.821 19.731 -22.364 1.00 79.94 128 GLY A N 1
ATOM 1014 C CA . GLY A 1 128 ? 11.556 20.961 -22.101 1.00 79.94 128 GLY A CA 1
ATOM 1015 C C . GLY A 1 128 ? 11.808 21.193 -20.605 1.00 79.94 128 GLY A C 1
ATOM 1016 O O . GLY A 1 128 ? 11.796 20.246 -19.815 1.00 79.94 128 GLY A O 1
ATOM 1017 N N . PRO A 1 129 ? 12.101 22.441 -20.200 1.00 87.44 129 PRO A N 1
ATOM 1018 C CA . PRO A 1 129 ? 12.507 22.735 -18.835 1.00 87.44 129 PRO A CA 1
ATOM 1019 C C . PRO A 1 129 ? 11.375 22.556 -17.828 1.00 87.44 129 PRO A C 1
ATOM 1021 O O . PRO A 1 129 ? 10.334 23.208 -17.928 1.00 87.44 129 PRO A O 1
ATOM 1024 N N . LEU A 1 130 ? 11.620 21.711 -16.827 1.00 88.69 130 LEU A N 1
ATOM 1025 C CA . LEU A 1 130 ? 10.672 21.385 -15.763 1.00 88.69 130 LEU A CA 1
ATOM 1026 C C . LEU A 1 130 ? 11.259 21.711 -14.389 1.00 88.69 130 LEU A C 1
ATOM 1028 O O . LEU A 1 130 ? 12.466 21.620 -14.154 1.00 88.69 130 LEU A O 1
ATOM 1032 N N . THR A 1 131 ? 10.388 22.074 -13.460 1.00 88.75 131 THR A N 1
ATOM 1033 C CA . THR A 1 131 ? 10.710 22.236 -12.042 1.00 88.75 131 THR A CA 1
ATOM 1034 C C . THR A 1 131 ? 10.921 20.879 -11.370 1.00 88.75 131 THR A C 1
ATOM 1036 O O . THR A 1 131 ? 10.514 19.821 -11.858 1.00 88.75 131 THR A O 1
ATOM 1039 N N . LYS A 1 132 ? 11.564 20.895 -10.202 1.00 87.06 132 LYS A N 1
ATOM 1040 C CA . LYS A 1 132 ? 11.781 19.691 -9.391 1.00 87.06 132 LYS A CA 1
ATOM 1041 C C . LYS A 1 132 ? 10.461 19.016 -9.003 1.00 87.06 132 LYS A C 1
ATOM 1043 O O . LYS A 1 132 ? 10.387 17.789 -8.949 1.00 87.06 132 LYS A O 1
ATOM 1048 N N . GLU A 1 133 ? 9.440 19.808 -8.716 1.00 87.31 133 GLU A N 1
ATOM 1049 C CA . GLU A 1 133 ? 8.118 19.369 -8.290 1.00 87.31 133 GLU A CA 1
ATOM 1050 C C . GLU A 1 133 ? 7.371 18.697 -9.448 1.00 87.31 133 GLU A C 1
ATOM 1052 O O . GLU A 1 133 ? 6.858 17.594 -9.267 1.00 87.31 133 GLU A O 1
ATOM 1057 N N . GLU A 1 134 ? 7.432 19.270 -10.653 1.00 88.00 134 GLU A N 1
ATOM 1058 C CA . GLU A 1 134 ? 6.878 18.663 -11.873 1.00 88.00 134 GLU A CA 1
ATOM 1059 C C . GLU A 1 134 ? 7.574 17.337 -12.223 1.00 88.00 134 GLU A C 1
ATOM 1061 O O . GLU A 1 134 ? 6.920 16.359 -12.589 1.00 88.00 134 GLU A O 1
ATOM 1066 N N . LEU A 1 135 ? 8.900 17.253 -12.059 1.00 87.62 135 LEU A N 1
ATOM 1067 C CA . LEU A 1 135 ? 9.642 16.002 -12.261 1.00 87.62 135 LEU A CA 1
ATOM 1068 C C . LEU A 1 135 ? 9.270 14.940 -11.219 1.00 87.62 135 LEU A C 1
ATOM 1070 O O . LEU A 1 135 ? 9.156 13.759 -11.555 1.00 87.62 135 LEU A O 1
ATOM 1074 N N . ARG A 1 136 ? 9.037 15.344 -9.965 1.00 88.38 136 ARG A N 1
ATOM 1075 C CA . ARG A 1 136 ? 8.566 14.441 -8.907 1.00 88.38 136 ARG A CA 1
ATOM 1076 C C . ARG A 1 136 ? 7.188 13.874 -9.240 1.00 88.38 136 ARG A C 1
ATOM 1078 O O . ARG A 1 136 ? 6.994 12.669 -9.114 1.00 88.38 136 ARG A O 1
ATOM 1085 N N . GLU A 1 137 ? 6.255 14.724 -9.657 1.00 87.25 137 GLU A N 1
ATOM 1086 C CA . GLU A 1 137 ? 4.900 14.313 -10.040 1.00 87.25 137 GLU A CA 1
ATOM 1087 C C . GLU A 1 137 ? 4.919 13.386 -11.256 1.00 87.25 137 GLU A C 1
ATOM 1089 O O . GLU A 1 137 ? 4.254 12.351 -11.250 1.00 87.25 137 GLU A O 1
ATOM 1094 N N . ALA A 1 138 ? 5.761 13.678 -12.252 1.00 85.56 138 ALA A N 1
ATOM 1095 C CA . ALA A 1 138 ? 5.952 12.806 -13.405 1.00 85.56 138 ALA A CA 1
ATOM 1096 C C . ALA A 1 138 ? 6.510 11.427 -13.010 1.00 85.56 138 ALA A C 1
ATOM 1098 O O . ALA A 1 138 ? 6.044 10.407 -13.513 1.00 85.56 138 ALA A O 1
ATOM 1099 N N . ALA A 1 139 ? 7.478 11.372 -12.093 1.00 86.25 139 ALA A N 1
ATOM 1100 C CA . ALA A 1 139 ? 8.018 10.108 -11.594 1.00 86.25 139 ALA A CA 1
ATOM 1101 C C . ALA A 1 139 ? 7.006 9.335 -10.733 1.00 86.25 139 ALA A C 1
ATOM 1103 O O . ALA A 1 139 ? 6.942 8.109 -10.809 1.00 86.25 139 ALA A O 1
ATOM 1104 N N . GLN A 1 140 ? 6.179 10.031 -9.954 1.00 87.56 140 GLN A N 1
ATOM 1105 C CA . GLN A 1 140 ? 5.106 9.408 -9.182 1.00 87.56 140 GLN A CA 1
ATOM 1106 C C . GLN A 1 140 ? 4.019 8.825 -10.093 1.00 87.56 140 GLN A C 1
ATOM 1108 O O . GLN A 1 140 ? 3.605 7.689 -9.886 1.00 87.56 140 GLN A O 1
ATOM 1113 N N . ALA A 1 141 ? 3.613 9.551 -11.139 1.00 82.81 141 ALA A N 1
ATOM 1114 C CA . ALA A 1 141 ? 2.627 9.084 -12.116 1.00 82.81 141 ALA A CA 1
ATOM 1115 C C . ALA A 1 141 ? 3.078 7.816 -12.861 1.00 82.81 141 ALA A C 1
ATOM 1117 O O . ALA A 1 141 ? 2.254 7.002 -13.266 1.00 82.81 141 ALA A O 1
ATOM 1118 N N . VAL A 1 142 ? 4.391 7.646 -13.025 1.00 82.31 142 VAL A N 1
ATOM 1119 C CA . VAL A 1 142 ? 5.009 6.483 -13.677 1.00 82.31 142 VAL A CA 1
ATOM 1120 C C . VAL A 1 142 ? 5.313 5.349 -12.678 1.00 82.31 142 VAL A C 1
ATOM 1122 O O . VAL A 1 142 ? 5.682 4.249 -13.078 1.00 82.31 142 VAL A O 1
ATOM 1125 N N . GLY A 1 143 ? 5.099 5.574 -11.377 1.00 81.56 143 GLY A N 1
ATOM 1126 C CA . GLY A 1 143 ? 5.228 4.549 -10.338 1.00 81.56 143 GLY A CA 1
ATOM 1127 C C . GLY A 1 143 ? 6.626 4.411 -9.728 1.00 81.56 143 GLY A C 1
ATOM 1128 O O . GLY A 1 143 ? 6.880 3.442 -9.017 1.00 81.56 143 GLY A O 1
ATOM 1129 N N . TYR A 1 144 ? 7.534 5.373 -9.942 1.00 81.94 144 TYR A N 1
ATOM 1130 C CA . TYR A 1 144 ? 8.838 5.394 -9.253 1.00 81.94 144 TYR A CA 1
ATOM 1131 C C . TYR A 1 144 ? 8.711 5.640 -7.749 1.00 81.94 144 TYR A C 1
ATOM 1133 O O . TYR A 1 144 ? 9.595 5.271 -6.974 1.00 81.94 144 TYR A O 1
ATOM 1141 N N . PHE A 1 145 ? 7.626 6.290 -7.337 1.00 82.56 145 PHE A N 1
ATOM 1142 C CA . PHE A 1 145 ? 7.308 6.551 -5.944 1.00 82.56 145 PHE A CA 1
ATOM 1143 C C . PHE A 1 145 ? 5.938 5.951 -5.628 1.00 82.56 145 PHE A C 1
ATOM 1145 O O . PHE A 1 145 ? 5.011 6.085 -6.422 1.00 82.56 145 PHE A O 1
ATOM 1152 N N . GLY A 1 146 ? 5.810 5.283 -4.477 1.00 73.00 146 GLY A N 1
ATOM 1153 C CA . GLY A 1 146 ? 4.522 4.752 -4.021 1.00 73.00 146 GLY A CA 1
ATOM 1154 C C . GLY A 1 146 ? 3.498 5.862 -3.746 1.00 73.00 146 GLY A C 1
ATOM 1155 O O . GLY A 1 146 ? 3.873 7.018 -3.544 1.00 73.00 146 GLY A O 1
ATOM 1156 N N . GLU A 1 147 ? 2.209 5.505 -3.684 1.00 62.50 147 GLU A N 1
ATOM 1157 C CA . GLU A 1 147 ? 1.077 6.447 -3.542 1.00 62.50 147 GLU A CA 1
ATOM 1158 C C . GLU A 1 147 ? 1.188 7.404 -2.339 1.00 62.50 147 GLU A C 1
ATOM 1160 O O . GLU A 1 147 ? 0.632 8.501 -2.354 1.00 62.50 147 GLU A O 1
ATOM 1165 N N . ALA A 1 148 ? 1.954 7.038 -1.311 1.00 57.53 148 ALA A N 1
ATOM 1166 C CA . ALA A 1 148 ? 2.115 7.806 -0.082 1.00 57.53 148 ALA A CA 1
ATOM 1167 C C . ALA A 1 148 ? 3.137 8.957 -0.198 1.00 57.53 148 ALA A C 1
ATOM 1169 O O . ALA A 1 148 ? 4.091 9.001 0.574 1.00 57.53 148 ALA A O 1
ATOM 1170 N N . GLY A 1 149 ? 2.969 9.874 -1.163 1.00 58.09 149 GLY A N 1
ATOM 1171 C CA . GLY A 1 149 ? 3.642 11.192 -1.214 1.00 58.09 149 GLY A CA 1
ATOM 1172 C C . GLY A 1 149 ? 5.175 11.199 -1.057 1.00 58.09 149 GLY A C 1
ATOM 1173 O O . GLY A 1 149 ? 5.775 12.225 -0.723 1.00 58.09 149 GLY A O 1
ATOM 1174 N N . GLY A 1 150 ? 5.812 10.045 -1.247 1.00 70.12 150 GLY A N 1
ATOM 1175 C CA . GLY A 1 150 ? 7.226 9.812 -1.009 1.00 70.12 150 GLY A CA 1
ATOM 1176 C C . GLY A 1 150 ? 8.057 10.201 -2.222 1.00 70.12 150 GLY A C 1
ATOM 1177 O O . GLY A 1 150 ? 7.547 10.350 -3.323 1.00 70.12 150 GLY A O 1
ATOM 1178 N N . GLY A 1 151 ? 9.364 10.377 -2.032 1.00 76.62 151 GLY A N 1
ATOM 1179 C CA . GLY A 1 151 ? 10.286 10.579 -3.155 1.00 76.62 151 GLY A CA 1
ATOM 1180 C C . GLY A 1 151 ? 10.869 11.980 -3.299 1.00 76.62 151 GLY A C 1
ATOM 1181 O O . GLY A 1 151 ? 11.730 12.175 -4.146 1.00 76.62 151 GLY A O 1
ATOM 1182 N N . GLY A 1 152 ? 10.521 12.947 -2.443 1.00 83.12 152 GLY A N 1
ATOM 1183 C CA . GLY A 1 152 ? 11.148 14.280 -2.474 1.00 83.12 152 GLY A CA 1
ATOM 1184 C C . GLY A 1 152 ? 12.671 14.243 -2.258 1.00 83.12 152 GLY A C 1
ATOM 1185 O O . GLY A 1 152 ? 13.426 14.885 -2.989 1.00 83.12 152 GLY A O 1
ATOM 1186 N N . ARG A 1 153 ? 13.142 13.429 -1.298 1.00 82.75 153 ARG A N 1
ATOM 1187 C CA . ARG A 1 153 ? 14.581 13.212 -1.048 1.00 82.75 153 ARG A CA 1
ATOM 1188 C C . ARG A 1 153 ? 15.258 12.450 -2.188 1.00 82.75 153 ARG A C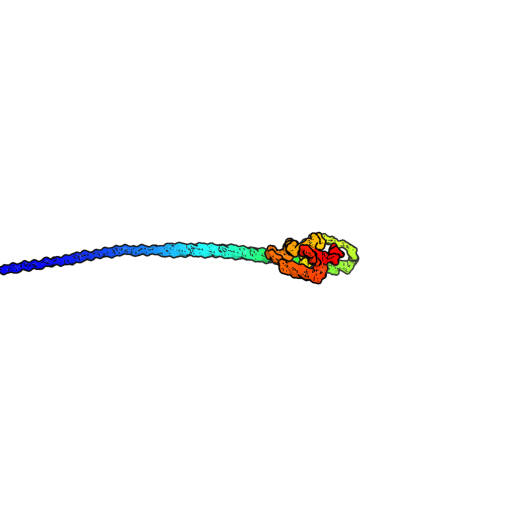 1
ATOM 1190 O O . ARG A 1 153 ? 16.361 12.818 -2.573 1.00 82.75 153 ARG A O 1
ATOM 1197 N N . ALA A 1 154 ? 14.594 11.429 -2.731 1.00 82.75 154 ALA A N 1
ATOM 1198 C CA . ALA A 1 154 ? 15.108 10.632 -3.844 1.00 82.75 154 ALA A CA 1
ATOM 1199 C C . ALA A 1 154 ? 15.212 11.467 -5.129 1.00 82.75 154 ALA A C 1
ATOM 1201 O O . ALA A 1 154 ? 16.259 11.484 -5.760 1.00 82.75 154 ALA A O 1
ATOM 1202 N N . THR A 1 155 ? 14.180 12.251 -5.448 1.00 87.44 155 THR A N 1
ATOM 1203 C CA . THR A 1 155 ? 14.166 13.199 -6.573 1.00 87.44 155 THR A CA 1
ATOM 1204 C C . THR A 1 155 ? 15.300 14.209 -6.443 1.00 87.44 155 THR A C 1
ATOM 1206 O O . THR A 1 155 ? 16.072 14.389 -7.376 1.00 87.44 155 THR A O 1
ATOM 1209 N N . HIS A 1 156 ? 15.466 14.817 -5.262 1.00 87.50 156 HIS A N 1
ATOM 1210 C CA . HIS A 1 156 ? 16.560 15.755 -5.015 1.00 87.50 156 HIS A CA 1
ATOM 1211 C C . HIS A 1 156 ? 17.943 15.101 -5.162 1.00 87.50 156 HIS A C 1
ATOM 1213 O O . HIS A 1 156 ? 18.817 15.657 -5.818 1.00 87.50 156 HIS A O 1
ATOM 1219 N N . ALA A 1 157 ? 18.150 13.920 -4.571 1.00 86.12 157 ALA A N 1
ATOM 1220 C CA . ALA A 1 157 ? 19.420 13.203 -4.657 1.00 86.12 157 ALA A CA 1
ATOM 1221 C C . ALA A 1 157 ? 19.763 12.811 -6.103 1.00 86.12 157 ALA A C 1
ATOM 1223 O O . ALA A 1 157 ? 20.908 12.969 -6.525 1.00 86.12 157 ALA A O 1
ATOM 1224 N N . THR A 1 158 ? 18.775 12.355 -6.874 1.00 87.12 158 THR A N 1
ATOM 1225 C CA . THR A 1 158 ? 18.957 12.005 -8.285 1.00 87.12 158 THR A CA 1
ATOM 1226 C C . THR A 1 158 ? 19.237 13.238 -9.138 1.00 87.12 158 THR A C 1
ATOM 1228 O O . THR A 1 158 ? 20.157 13.188 -9.948 1.00 87.12 158 THR A O 1
ATOM 1231 N N . LEU A 1 159 ? 18.529 14.354 -8.922 1.00 88.00 159 LEU A N 1
ATOM 1232 C CA . LEU A 1 159 ? 18.787 15.622 -9.618 1.00 88.00 159 LEU A CA 1
ATOM 1233 C C . LEU A 1 159 ? 20.202 16.146 -9.347 1.00 88.00 159 LEU A C 1
ATOM 1235 O O . LEU A 1 159 ? 20.901 16.550 -10.273 1.00 88.00 159 LEU A O 1
ATOM 1239 N N . GLU A 1 160 ? 20.661 16.074 -8.098 1.00 88.81 160 GLU A N 1
ATOM 1240 C CA . GLU A 1 160 ? 22.035 16.429 -7.736 1.00 88.81 160 GLU A CA 1
ATOM 1241 C C . GLU A 1 160 ? 23.066 15.508 -8.402 1.00 88.81 160 GLU A C 1
ATOM 1243 O O . GLU A 1 160 ? 24.099 15.979 -8.878 1.00 88.81 160 GLU A O 1
ATOM 1248 N N . ASN A 1 161 ? 22.786 14.205 -8.493 1.00 88.00 161 ASN A N 1
ATOM 1249 C CA . ASN A 1 161 ? 23.671 13.253 -9.161 1.00 88.00 161 ASN A CA 1
ATOM 1250 C C . ASN A 1 161 ? 23.779 13.540 -10.670 1.00 88.00 161 ASN A C 1
ATOM 1252 O O . ASN A 1 161 ? 24.880 13.693 -11.203 1.00 88.00 161 ASN A O 1
ATOM 1256 N N . ILE A 1 162 ? 22.645 13.711 -11.357 1.00 87.06 162 ILE A N 1
ATOM 1257 C CA . ILE A 1 162 ? 22.647 13.967 -12.804 1.00 87.06 162 ILE A CA 1
ATOM 1258 C C . ILE A 1 162 ? 23.215 15.351 -13.151 1.00 87.06 162 ILE A C 1
ATOM 1260 O O . ILE A 1 162 ? 23.924 15.487 -14.152 1.00 87.06 162 ILE A O 1
ATOM 1264 N N . LYS A 1 163 ? 23.021 16.347 -12.278 1.00 86.81 163 LYS A N 1
ATOM 1265 C CA . LYS A 1 163 ? 23.669 17.663 -12.365 1.00 86.81 163 LYS A CA 1
ATOM 1266 C C . LYS A 1 163 ? 25.189 17.559 -12.228 1.00 86.81 163 LYS A C 1
ATOM 1268 O O . LYS A 1 163 ? 25.913 18.126 -13.043 1.00 86.81 163 LYS A O 1
ATOM 1273 N N . ARG A 1 164 ? 25.697 16.789 -11.255 1.00 84.06 164 ARG A N 1
ATOM 1274 C CA . ARG A 1 164 ? 27.146 16.528 -11.105 1.00 84.06 164 ARG A CA 1
ATOM 1275 C C . ARG A 1 164 ? 27.734 15.821 -12.322 1.00 84.06 164 ARG A C 1
ATOM 1277 O O . ARG A 1 164 ? 28.841 16.150 -12.734 1.00 84.06 164 ARG A O 1
ATOM 1284 N N . SER A 1 165 ? 26.977 14.906 -12.928 1.00 81.56 165 SER A N 1
ATOM 1285 C CA . SER A 1 165 ? 27.367 14.225 -14.170 1.00 81.56 165 SER A CA 1
ATOM 1286 C C . SER A 1 165 ? 27.218 15.080 -15.440 1.00 81.56 165 SER A C 1
ATOM 1288 O O . SER A 1 165 ? 27.468 14.583 -16.531 1.00 81.56 165 SER A O 1
ATOM 1290 N N . LYS A 1 166 ? 26.825 16.360 -15.320 1.00 82.88 166 LYS A N 1
ATOM 1291 C CA . LYS A 1 166 ? 26.604 17.309 -16.431 1.00 82.88 166 LYS A CA 1
ATOM 1292 C C . LYS A 1 166 ? 25.554 16.869 -17.467 1.00 82.88 166 LYS A C 1
ATOM 1294 O O . LYS A 1 166 ? 25.535 17.386 -18.583 1.00 82.88 166 LYS A O 1
ATOM 1299 N N . ARG A 1 167 ? 24.653 15.957 -17.090 1.00 79.00 167 ARG A N 1
ATOM 1300 C CA . ARG A 1 167 ? 23.523 15.506 -17.924 1.00 79.00 167 ARG A CA 1
ATOM 1301 C C . ARG A 1 167 ? 22.350 16.492 -17.898 1.00 79.00 167 ARG A C 1
ATOM 1303 O O . ARG A 1 167 ? 21.571 16.553 -18.843 1.00 79.00 167 ARG A O 1
ATOM 1310 N N . VAL A 1 168 ? 22.251 17.300 -16.838 1.00 84.88 168 VAL A N 1
ATOM 1311 C CA . VAL A 1 168 ? 21.203 18.314 -16.631 1.00 84.88 168 VAL A CA 1
ATOM 1312 C C . VAL A 1 168 ? 21.818 19.603 -16.083 1.00 84.88 168 VAL A C 1
ATOM 1314 O O . VAL A 1 168 ? 22.757 19.551 -15.287 1.00 84.88 168 VAL A O 1
ATOM 1317 N N . VAL A 1 169 ? 21.276 20.755 -16.480 1.00 85.38 169 VAL A N 1
ATOM 1318 C CA . VAL A 1 169 ? 21.677 22.093 -16.020 1.00 85.38 169 VAL A CA 1
ATOM 1319 C C . VAL A 1 169 ? 20.497 22.764 -15.316 1.00 85.38 169 VAL A C 1
ATOM 1321 O O . VAL A 1 169 ? 19.363 22.643 -15.767 1.00 85.38 169 VAL A O 1
ATOM 1324 N N . LEU A 1 170 ? 20.748 23.449 -14.200 1.00 85.75 170 LEU A N 1
ATOM 1325 C CA . LEU A 1 170 ? 19.742 24.285 -13.538 1.00 85.75 170 LEU A CA 1
ATOM 1326 C C . LEU A 1 170 ? 19.791 25.682 -14.166 1.00 85.75 170 LEU A C 1
ATOM 1328 O O . LEU A 1 170 ? 20.856 26.297 -14.153 1.00 85.75 170 LEU A O 1
ATOM 1332 N N . GLY A 1 171 ? 18.675 26.136 -14.728 1.00 82.31 171 GLY A N 1
ATOM 1333 C CA . GLY A 1 171 ? 18.511 27.481 -15.266 1.00 82.31 171 GLY A CA 1
ATOM 1334 C C . GLY A 1 171 ? 18.289 28.518 -14.167 1.00 82.31 171 GLY A C 1
ATOM 1335 O O . GLY A 1 171 ? 17.935 28.188 -13.031 1.00 82.31 171 GLY A O 1
ATOM 1336 N N . ASP A 1 172 ? 18.477 29.790 -14.515 1.00 76.38 172 ASP A N 1
ATOM 1337 C CA . ASP A 1 172 ? 18.296 30.929 -13.600 1.00 76.38 172 ASP A CA 1
ATOM 1338 C C . ASP A 1 172 ? 16.830 31.115 -13.158 1.00 76.38 172 ASP A C 1
ATOM 1340 O O . ASP A 1 172 ? 16.540 31.797 -12.177 1.00 76.38 172 ASP A O 1
ATOM 1344 N N . ASP A 1 173 ? 15.900 30.465 -13.857 1.00 78.69 173 ASP A N 1
ATOM 1345 C CA . ASP A 1 173 ? 14.469 30.390 -13.563 1.00 78.69 173 ASP A CA 1
ATOM 1346 C C . ASP A 1 173 ? 14.107 29.292 -12.541 1.00 78.69 173 ASP A C 1
ATOM 1348 O O . ASP A 1 173 ? 12.933 29.106 -12.214 1.00 78.69 173 ASP A O 1
ATOM 1352 N N . GLY A 1 174 ? 15.100 28.555 -12.030 1.00 79.75 174 GLY A N 1
ATOM 1353 C CA . GLY A 1 174 ? 14.903 27.449 -11.094 1.00 79.75 174 GLY A CA 1
ATOM 1354 C C . GLY A 1 174 ? 14.406 26.157 -11.750 1.00 79.75 174 GLY A C 1
ATOM 1355 O O . GLY A 1 174 ? 14.027 25.224 -11.034 1.00 79.75 174 GLY A O 1
ATOM 1356 N N . LYS A 1 175 ? 14.412 26.072 -13.087 1.00 86.88 175 LYS A N 1
ATOM 1357 C CA . LYS A 1 175 ? 14.020 24.874 -13.839 1.00 86.88 175 LYS A CA 1
ATOM 1358 C C . LYS A 1 175 ? 15.233 24.072 -14.288 1.00 86.88 175 LYS A C 1
ATOM 1360 O O . LYS A 1 175 ? 16.325 24.590 -14.501 1.00 86.88 175 LYS A O 1
ATOM 1365 N N . PHE A 1 176 ? 15.047 22.768 -14.425 1.00 85.56 176 PHE A N 1
ATOM 1366 C CA . PHE A 1 176 ? 16.074 21.860 -14.913 1.00 85.56 176 PHE A CA 1
ATOM 1367 C C . PHE A 1 176 ? 15.967 21.724 -16.431 1.00 85.56 176 PHE A C 1
ATOM 1369 O O . PHE A 1 176 ? 14.877 21.548 -16.960 1.00 85.56 176 PHE A O 1
ATOM 1376 N N . HIS A 1 177 ? 17.101 21.766 -17.124 1.00 84.50 177 HIS A N 1
ATOM 1377 C CA . HIS A 1 177 ? 17.226 21.611 -18.571 1.00 84.50 177 HIS A CA 1
ATOM 1378 C C . HIS A 1 177 ? 18.075 20.382 -18.886 1.00 84.50 177 HIS A C 1
ATOM 1380 O O . HIS A 1 177 ? 19.126 20.187 -18.274 1.00 84.50 177 HIS A O 1
ATOM 1386 N N . ALA A 1 178 ? 17.677 19.585 -19.878 1.00 82.44 178 ALA A N 1
ATOM 1387 C CA . ALA A 1 178 ? 18.571 18.578 -20.445 1.00 82.44 178 ALA A CA 1
ATOM 1388 C C . ALA A 1 178 ? 19.812 19.257 -21.052 1.00 82.44 178 ALA A C 1
ATOM 1390 O O . ALA A 1 178 ? 19.698 20.279 -21.735 1.00 82.44 178 ALA A O 1
ATOM 1391 N N . SER A 1 179 ? 20.991 18.697 -20.781 1.00 76.81 179 SER A N 1
ATOM 1392 C CA . SER A 1 179 ? 22.255 19.169 -21.351 1.00 76.81 179 SER A CA 1
ATOM 1393 C C . SER A 1 179 ? 22.257 19.002 -22.873 1.00 76.81 179 SER A C 1
ATOM 1395 O O . SER A 1 179 ? 21.724 18.023 -23.395 1.00 76.81 179 SER A O 1
ATOM 1397 N N . GLU A 1 180 ? 22.899 19.923 -23.592 1.00 64.81 180 GLU A N 1
ATOM 1398 C CA . GLU A 1 180 ? 23.031 19.875 -25.058 1.00 64.81 180 GLU A CA 1
ATOM 1399 C C . GLU A 1 180 ? 23.699 18.573 -25.549 1.00 64.81 180 GLU A C 1
ATOM 1401 O O . GLU A 1 180 ? 23.404 18.107 -26.644 1.00 64.81 180 GLU A O 1
ATOM 1406 N N . MET A 1 181 ? 24.531 17.928 -24.717 1.00 59.66 181 MET A N 1
ATOM 1407 C CA . MET A 1 181 ? 25.122 16.617 -25.028 1.00 59.66 181 MET A CA 1
ATOM 1408 C C . MET A 1 181 ? 24.103 15.465 -25.016 1.00 59.66 181 MET A C 1
ATOM 1410 O O . MET A 1 181 ? 24.272 14.511 -25.765 1.00 59.66 181 MET A O 1
ATOM 1414 N N . GLU A 1 182 ? 23.055 15.536 -24.189 1.00 60.62 182 GLU A N 1
ATOM 1415 C CA . GLU A 1 182 ? 21.995 14.512 -24.128 1.00 60.62 182 GLU A CA 1
ATOM 1416 C C . GLU A 1 182 ? 20.917 14.746 -25.189 1.00 60.62 182 GLU A C 1
ATOM 1418 O O . GLU A 1 182 ? 20.392 13.788 -25.744 1.00 60.62 182 GLU A O 1
ATOM 1423 N N . LYS A 1 183 ? 20.641 16.008 -25.549 1.00 57.62 183 LYS A N 1
ATOM 1424 C CA . LYS A 1 183 ? 19.736 16.334 -26.666 1.00 57.62 183 LYS A CA 1
ATOM 1425 C C . LYS A 1 183 ? 20.225 15.810 -28.021 1.00 57.62 183 LYS A C 1
ATOM 1427 O O . LYS A 1 183 ? 19.421 15.681 -28.930 1.00 57.62 183 LYS A O 1
ATOM 1432 N N . ALA A 1 184 ? 21.525 15.547 -28.162 1.00 54.50 184 ALA A N 1
ATOM 1433 C CA . ALA A 1 184 ? 22.126 15.013 -29.384 1.00 54.50 184 ALA A CA 1
ATOM 1434 C C . ALA A 1 184 ? 22.147 13.469 -29.449 1.00 54.50 184 ALA A C 1
ATOM 1436 O O . ALA A 1 184 ? 22.527 12.917 -30.480 1.00 54.50 184 ALA A O 1
ATOM 1437 N N . LEU A 1 185 ? 21.797 12.781 -28.354 1.00 53.16 185 LEU A N 1
ATOM 1438 C CA . LEU A 1 185 ? 21.829 11.315 -28.217 1.00 53.16 185 LEU A CA 1
ATOM 1439 C C . LEU A 1 185 ? 20.429 10.670 -28.174 1.00 53.16 185 LEU A C 1
ATOM 1441 O O . LEU A 1 185 ? 20.337 9.442 -28.157 1.00 53.16 185 LEU A O 1
ATOM 1445 N N . LEU A 1 186 ? 19.372 11.486 -28.147 1.00 48.84 186 LEU A N 1
ATOM 1446 C CA . LEU A 1 186 ? 17.954 11.108 -28.200 1.00 48.84 186 LEU A CA 1
ATOM 1447 C C . LEU A 1 186 ? 17.368 11.457 -29.570 1.00 48.84 186 LEU A C 1
ATOM 1449 O O . LEU A 1 186 ? 16.529 10.664 -30.048 1.00 48.84 186 LEU A O 1
#

Organism: NCBI:txid244734